Protein 7A7Y (pdb70)

Radius of gyration: 17.8 Å; Cα contacts (8 Å, |Δi|>4): 760; chains: 1; bounding box: 39×48×45 Å

Sequence (238 aa):
DPMVSKGEEELFTGVVVPILLVELLDDGDVVNNGGHKFSVRRGEGEGDATNGKLTLKFICTTTGKKLPVPWPTLVTTLVLCFARRYPDHHMKKQHDFFKSSAMPEEGYVQEERTTISSFKKDDGYYYKKTRAEVKKFEGDTLVNRRIELKKGIIDFKEDDDGNILGHKLEYNQNSSSHNAYIITTADKQKNGIIKSNNFKIRHNVEEDGSVQQLLADDHYYQQQNTTPIGDGPVLLPDNHYLSSSTTQQNNKLSKDPNEKRDHMVLLEEEFVTTAAGITLGMMDEELYK

B-factor: mean 14.78, std 10.79, range [2.18, 88.16]

Secondary structure (DSSP, 8-state):
-TTT--GGGGGSS-EEEEEEEEEEETTEEEEEEEEEEEETTTTEEEEEEEESSSS-SS-GGGGTTT--GGGSB--GGGGGG-HHHHTTTT-EEEEEEEEETTS-EEEEEEEEEEETTEEEEEEEEEEES--TTSTTTTT-B-S-----EEEEEEEGGGTEEEEEEEEEEEBTTS-EEEEEEEEEEEESSSS----PPSEEEEEEEEEE--TT--SSEEEEEEEEEEES--HHHHGGG-

Organism: Aequorea victoria (NCBI:txid6100)

Structure (mmCIF, N/CA/C/O backbone):
data_7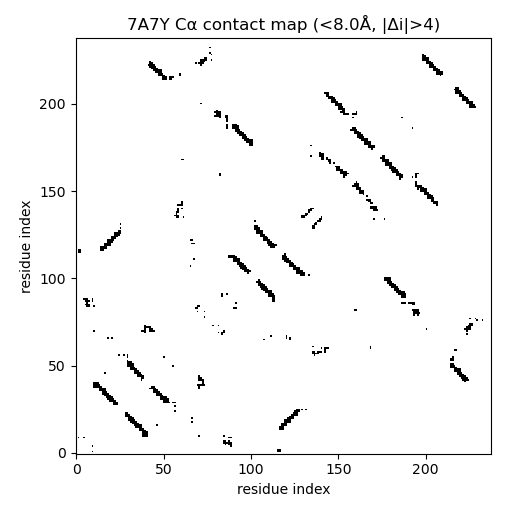A7Y
#
_entry.id   7A7Y
#
_cell.length_a   47.197
_cell.length_b   51.268
_cell.length_c   48.583
_cell.angle_alpha   90.000
_cell.angle_beta   101.080
_cell.angle_gamma   90.000
#
_symmetry.space_group_name_H-M   'P 1 21 1'
#
loop_
_entity.id
_entity.type
_entity.pdbx_description
1 polymer rsGreen0.7-F145Q
2 non-polymer 'NITRATE ION'
3 water water
#
loop_
_atom_site.group_PDB
_atom_site.id
_atom_site.type_symbol
_atom_site.label_atom_id
_atom_site.label_alt_id
_atom_site.label_comp_id
_atom_site.label_asym_id
_atom_site.label_entity_id
_atom_site.label_seq_id
_atom_site.pdbx_PDB_ins_code
_atom_site.Cartn_x
_atom_site.Cartn_y
_atom_site.Cartn_z
_atom_site.occupancy
_atom_site.B_iso_or_equiv
_atom_site.auth_seq_id
_atom_site.auth_comp_id
_atom_site.auth_asym_id
_atom_site.auth_atom_id
_atom_site.pdbx_PDB_model_num
ATOM 1 N N . ASP A 1 32 ? 8.182 -16.169 12.200 0.61 48.97 -2 ASP A N 1
ATOM 2 C CA . ASP A 1 32 ? 7.655 -17.517 11.877 0.61 58.66 -2 ASP A CA 1
ATOM 3 C C . ASP A 1 32 ? 6.151 -17.371 11.693 0.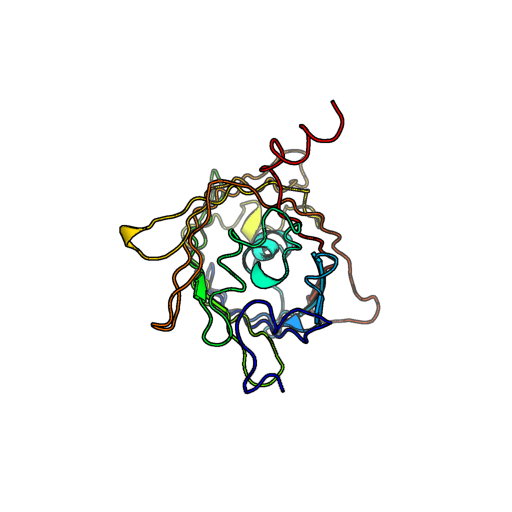61 63.15 -2 ASP A C 1
ATOM 4 O O . ASP A 1 32 ? 5.416 -17.101 12.640 0.61 31.65 -2 ASP A O 1
ATOM 15 N N A PRO A 1 33 ? 5.689 -17.508 10.444 0.61 26.03 -1 PRO A N 1
ATOM 16 C CA A PRO A 1 33 ? 4.259 -17.323 10.184 0.61 24.43 -1 PRO A CA 1
ATOM 17 C C A PRO A 1 33 ? 3.424 -18.409 10.834 0.61 37.17 -1 PRO A C 1
ATOM 18 O O A PRO A 1 33 ? 2.224 -18.230 11.041 0.61 31.65 -1 PRO A O 1
ATOM 29 N N . MET A 1 34 ? 4.053 -19.511 11.221 0.61 33.79 0 MET A N 1
ATOM 30 C CA . MET A 1 34 ? 3.286 -20.557 11.878 0.61 32.55 0 MET A CA 1
ATOM 31 C C . MET A 1 34 ? 2.906 -20.196 13.308 0.61 37.74 0 MET A C 1
ATOM 32 O O . MET A 1 34 ? 2.118 -20.930 13.909 0.61 31.55 0 MET A O 1
ATOM 46 N N . VAL A 1 35 ? 3.436 -19.116 13.867 1.00 52.74 1 VAL A N 1
ATOM 47 C CA . VAL A 1 35 ? 3.190 -18.822 15.275 1.00 48.46 1 VAL A CA 1
ATOM 48 C C . VAL A 1 35 ? 2.794 -17.360 15.449 1.00 44.09 1 VAL A C 1
ATOM 49 O O . VAL A 1 35 ? 2.392 -16.949 16.542 1.00 44.50 1 VAL A O 1
ATOM 64 N N . SER A 1 36 ? 2.927 -16.566 14.386 1.00 39.15 2 SER A N 1
ATOM 65 C CA . SER A 1 36 ? 2.573 -15.153 14.453 1.00 34.55 2 SER A CA 1
ATOM 66 C C . SER A 1 36 ? 1.055 -14.982 14.444 1.00 29.43 2 SER A C 1
ATOM 67 O O . SER A 1 36 ? 0.309 -15.849 13.977 1.00 29.70 2 SER A O 1
ATOM 75 N N . LYS A 1 37 ? 0.597 -13.834 14.951 1.00 24.76 3 LYS A N 1
ATOM 76 C CA . LYS A 1 37 ? -0.831 -13.616 15.135 1.00 21.43 3 LYS A CA 1
ATOM 77 C C . LYS A 1 37 ? -1.268 -12.241 14.639 1.00 16.62 3 LYS A C 1
ATOM 78 O O . LYS A 1 37 ? -0.593 -11.228 14.865 1.00 15.60 3 LYS A O 1
ATOM 85 N N . GLY A 1 38 ? -2.432 -12.228 14.002 1.00 14.53 4 GLY A N 1
ATOM 86 C CA . GLY A 1 38 ? -3.080 -10.985 13.643 1.00 12.46 4 GLY A CA 1
ATOM 87 C C . GLY A 1 38 ? -2.233 -10.082 12.775 1.00 11.31 4 GLY A C 1
ATOM 88 O O . GLY A 1 38 ? -1.640 -10.496 11.763 1.00 11.51 4 GLY A O 1
ATOM 92 N N . GLU A 1 39 ? -2.197 -8.829 13.154 1.00 12.53 5 GLU A N 1
ATOM 93 C CA . GLU A 1 39 ? -1.579 -7.831 12.311 1.00 15.13 5 GLU A CA 1
ATOM 94 C C . GLU A 1 39 ? -0.087 -8.124 12.107 1.00 14.01 5 GLU A C 1
ATOM 95 O O . GLU A 1 39 ? 0.522 -7.620 11.159 1.00 13.64 5 GLU A O 1
ATOM 107 N N A GLU A 1 40 ? 0.543 -8.878 13.038 0.59 10.62 6 GLU A N 1
ATOM 108 N N B GLU A 1 40 ? 0.564 -8.887 13.022 0.41 18.91 6 GLU A N 1
ATOM 109 C CA A GLU A 1 40 ? 1.960 -9.196 12.918 0.59 12.81 6 GLU A CA 1
ATOM 110 C CA B GLU A 1 40 ? 1.994 -9.179 12.882 0.41 18.42 6 GLU A CA 1
ATOM 111 C C A GLU A 1 40 ? 2.272 -10.017 11.672 0.59 13.49 6 GLU A C 1
ATOM 112 C C B GLU A 1 40 ? 2.302 -10.200 11.784 0.41 11.98 6 GLU A C 1
ATOM 113 O O A GLU A 1 40 ? 3.411 -9.969 11.186 0.59 12.41 6 GLU A O 1
ATOM 114 O O B GLU A 1 40 ? 3.478 -10.482 11.521 0.41 12.81 6 GLU A O 1
ATOM 137 N N . LEU A 1 41 ? 1.290 -10.752 11.134 1.00 10.87 7 LEU A N 1
ATOM 138 C CA . LEU A 1 41 ? 1.487 -11.556 9.938 1.00 10.13 7 LEU A CA 1
ATOM 139 C C . LEU A 1 41 ? 1.597 -10.701 8.684 1.00 9.01 7 LEU A C 1
ATOM 140 O O . LEU A 1 41 ? 1.868 -11.244 7.614 1.00 9.65 7 LEU A O 1
ATOM 157 N N . PHE A 1 42 ? 1.423 -9.385 8.807 1.00 8.83 8 PHE A N 1
ATOM 158 C CA . PHE A 1 42 ? 1.278 -8.488 7.667 1.00 8.67 8 PHE A CA 1
ATOM 159 C C . PHE A 1 42 ? 2.321 -7.380 7.647 1.00 9.39 8 PHE A C 1
ATOM 160 O O . PHE A 1 42 ? 2.126 -6.370 6.964 1.00 11.19 8 PHE A O 1
ATOM 177 N N . THR A 1 43 ? 3.439 -7.560 8.345 1.00 9.77 9 THR A N 1
ATOM 178 C CA . THR A 1 43 ? 4.474 -6.534 8.356 1.00 11.10 9 THR A CA 1
ATOM 179 C C . THR A 1 43 ? 5.254 -6.457 7.046 1.00 10.72 9 THR A C 1
ATOM 180 O O . THR A 1 43 ? 5.943 -5.460 6.815 1.00 11.37 9 THR A O 1
ATOM 191 N N . GLY A 1 44 ? 5.153 -7.467 6.192 1.00 11.62 10 GLY A N 1
ATOM 192 C CA . GLY A 1 44 ? 5.868 -7.477 4.936 1.00 12.86 10 GLY A CA 1
ATOM 193 C C . GLY A 1 44 ? 5.050 -8.098 3.825 1.00 10.33 10 GLY A C 1
ATOM 194 O O . GLY A 1 44 ? 3.848 -8.321 3.970 1.00 10.09 10 GLY A O 1
ATOM 198 N N A VAL A 1 45 ? 5.731 -8.489 2.758 0.81 12.42 11 VAL A N 1
ATOM 199 N N B VAL A 1 45 ? 5.666 -8.270 2.655 0.19 4.16 11 VAL A N 1
ATOM 200 C CA A VAL A 1 45 ? 5.061 -9.014 1.575 0.81 9.19 11 VAL A CA 1
A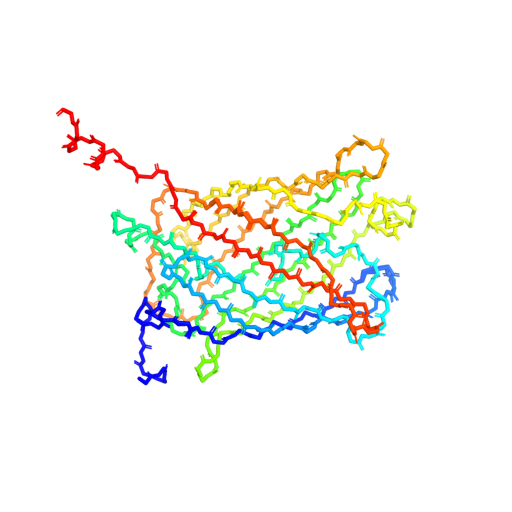TOM 201 C CA B VAL A 1 45 ? 4.973 -8.939 1.565 0.19 6.19 11 VAL A CA 1
ATOM 202 C C A VAL A 1 45 ? 4.689 -10.465 1.824 0.81 8.04 11 VAL A C 1
ATOM 203 C C B VAL A 1 45 ? 4.593 -10.356 2.001 0.19 9.16 11 VAL A C 1
ATOM 204 O O A VAL A 1 45 ? 5.534 -11.256 2.269 0.81 10.17 11 VAL A O 1
ATOM 205 O O B VAL A 1 45 ? 5.308 -11.006 2.774 0.19 6.11 11 VAL A O 1
ATOM 230 N N . VAL A 1 46 ? 3.451 -10.828 1.507 1.00 7.15 12 VAL A N 1
ATOM 231 C CA . VAL A 1 46 ? 2.907 -12.149 1.800 1.00 6.89 12 VAL A CA 1
ATOM 232 C C . VAL A 1 46 ? 2.464 -12.801 0.498 1.00 6.69 12 VAL A C 1
ATOM 233 O O . VAL A 1 46 ? 1.715 -12.184 -0.260 1.00 6.65 12 VAL A O 1
ATOM 247 N N . PRO A 1 47 ? 2.854 -14.044 0.223 1.00 6.93 13 PRO A N 1
ATOM 248 C CA . PRO A 1 47 ? 2.332 -14.732 -0.967 1.00 7.10 13 PRO A CA 1
ATOM 249 C C . PRO A 1 47 ? 0.839 -14.972 -0.842 1.00 6.28 13 PRO A C 1
ATOM 250 O O . PRO A 1 47 ? 0.328 -15.242 0.246 1.00 6.92 13 PRO A O 1
ATOM 261 N N . ILE A 1 48 ? 0.150 -14.910 -1.978 1.00 6.22 14 ILE A N 1
ATOM 262 C CA . ILE A 1 48 ? -1.289 -15.122 -2.054 1.00 6.10 14 ILE A CA 1
ATOM 263 C C . ILE A 1 48 ? -1.615 -16.230 -3.051 1.00 6.33 14 ILE A C 1
ATOM 264 O O . ILE A 1 48 ? -1.034 -16.294 -4.143 1.00 7.08 14 ILE A O 1
ATOM 280 N N A LEU A 1 49 ? -2.602 -17.050 -2.703 0.53 6.93 15 LEU A N 1
ATOM 281 N N B LEU A 1 49 ? -2.552 -17.095 -2.654 0.47 4.89 15 LEU A N 1
ATOM 282 C CA A LEU A 1 49 ? -3.173 -18.039 -3.606 0.53 5.81 15 LEU A CA 1
ATOM 283 C CA B LEU A 1 49 ? -3.216 -18.036 -3.542 0.47 7.17 15 LEU A CA 1
ATOM 284 C C A LEU A 1 49 ? -4.688 -17.895 -3.552 0.53 7.21 15 LEU A C 1
ATOM 285 C C B LEU A 1 49 ? -4.706 -17.742 -3.537 0.47 4.17 15 LEU A C 1
ATOM 286 O O A LEU A 1 49 ? -5.272 -17.890 -2.467 0.53 6.70 15 LEU A O 1
ATOM 287 O O B LEU A 1 49 ? -5.299 -17.521 -2.478 0.47 5.31 15 LEU A O 1
ATOM 318 N N . VAL A 1 50 ? -5.317 -17.750 -4.718 1.00 6.01 16 VAL A N 1
ATOM 319 C CA . VAL A 1 50 ? -6.761 -17.608 -4.842 1.00 5.99 16 VAL A CA 1
ATOM 320 C C . VAL A 1 50 ? -7.277 -18.789 -5.662 1.00 6.26 16 VAL A C 1
ATOM 321 O O . VAL A 1 50 ? -6.746 -19.084 -6.744 1.00 7.01 16 VAL A O 1
ATOM 335 N N . GLU A 1 51 ? -8.316 -19.456 -5.158 1.00 6.11 17 GLU A N 1
ATOM 336 C CA . GLU A 1 51 ? -8.946 -20.564 -5.867 1.00 6.09 17 GLU A CA 1
ATOM 337 C C . GLU A 1 51 ? -10.442 -20.310 -5.905 1.00 6.40 17 GLU A C 1
ATOM 338 O O . GLU A 1 51 ? -11.071 -20.236 -4.850 1.00 8.92 17 GLU A O 1
ATOM 350 N N . LEU A 1 52 ? -11.014 -20.193 -7.100 1.00 6.58 18 LEU A N 1
ATOM 351 C CA A LEU A 1 52 ? -12.445 -19.993 -7.275 0.72 6.37 18 LEU A CA 1
ATOM 352 C CA B LEU A 1 52 ? -12.442 -19.986 -7.284 0.28 6.81 18 LEU A CA 1
ATOM 353 C C . LEU A 1 52 ? -13.004 -21.127 -8.117 1.00 6.73 18 LEU A C 1
ATOM 354 O O . LEU A 1 52 ? -12.493 -21.420 -9.205 1.00 7.69 18 LEU A O 1
ATOM 385 N N A ASP A 1 53 ? -14.060 -21.748 -7.585 0.53 7.23 19 ASP A N 1
ATOM 386 N N B ASP A 1 53 ? -14.054 -21.759 -7.624 0.47 6.15 19 ASP A N 1
ATOM 387 C CA A ASP A 1 53 ? -14.888 -22.734 -8.272 0.53 6.94 19 ASP A CA 1
ATOM 388 C CA B ASP A 1 53 ? -14.811 -22.720 -8.412 0.47 8.40 19 ASP A CA 1
ATOM 389 C C A ASP A 1 53 ? -16.223 -22.063 -8.558 0.53 12.25 19 ASP A C 1
ATOM 390 C C B ASP A 1 53 ? -16.216 -22.162 -8.563 0.47 4.36 19 ASP A C 1
ATOM 391 O O A ASP A 1 53 ? -16.873 -21.565 -7.633 0.53 9.25 19 ASP A O 1
ATOM 392 O O B ASP A 1 53 ? -16.875 -21.852 -7.566 0.47 7.45 19 ASP A O 1
ATOM 409 N N . GLY A 1 54 ? -16.643 -22.041 -9.822 1.00 8.12 20 GLY A N 1
ATOM 410 C CA . GLY A 1 54 ? -17.862 -21.355 -10.174 1.00 8.66 20 GLY A CA 1
ATOM 411 C C . GLY A 1 54 ? -18.760 -22.209 -11.050 1.00 8.41 20 GLY A C 1
ATOM 412 O O . GLY A 1 54 ? -18.331 -23.159 -11.709 1.00 8.49 20 GLY A O 1
ATOM 417 N N . ASP A 1 55 ? -20.037 -21.844 -11.040 1.00 8.31 21 ASP A N 1
ATOM 418 C CA . ASP A 1 55 ? -21.036 -22.480 -11.895 1.00 8.25 21 ASP A CA 1
ATOM 419 C C . ASP A 1 55 ? -22.037 -21.405 -12.279 1.00 8.59 21 ASP A C 1
ATOM 420 O O . ASP A 1 55 ? -22.718 -20.867 -11.405 1.00 8.89 21 ASP A O 1
ATOM 429 N N A VAL A 1 56 ? -22.162 -21.172 -13.589 0.68 9.17 22 VAL A N 1
ATOM 430 N N B VAL A 1 56 ? -22.070 -20.992 -13.539 0.32 10.73 22 VAL A N 1
ATOM 431 C CA A VAL A 1 56 ? -23.149 -20.237 -14.132 0.68 9.49 22 VAL A CA 1
ATOM 432 C CA B VAL A 1 56 ? -22.912 -19.840 -13.865 0.32 17.55 22 VAL A CA 1
ATOM 433 C C A VAL A 1 56 ? -23.531 -20.641 -15.549 0.68 7.14 22 VAL A C 1
ATOM 434 C C B VAL A 1 56 ? -24.057 -20.203 -14.810 0.32 18.84 22 VAL A C 1
ATOM 435 O O A VAL A 1 56 ? -22.681 -21.008 -16.359 0.68 9.93 22 VAL A O 1
ATOM 436 O O B VAL A 1 56 ? -25.190 -20.398 -14.356 0.32 21.84 22 VAL A O 1
ATOM 461 N N A ASN A 1 57 ? -24.840 -20.608 -15.811 0.68 9.22 23 ASN A N 1
ATOM 462 N N B ASN A 1 57 ? -23.796 -20.275 -16.118 0.32 34.38 23 ASN A N 1
ATOM 463 C CA A ASN A 1 57 ? -25.456 -20.915 -17.108 0.68 15.09 23 ASN A CA 1
ATOM 464 C CA B ASN A 1 57 ? -24.810 -20.748 -17.063 0.32 17.52 23 ASN A CA 1
ATOM 465 C C A ASN A 1 57 ? -24.902 -22.185 -17.742 0.68 11.06 23 ASN A C 1
ATOM 466 C C B ASN A 1 57 ? -25.092 -22.219 -16.762 0.32 21.38 23 ASN A C 1
ATOM 467 O O A ASN A 1 57 ? -24.571 -22.232 -18.930 0.68 13.02 23 ASN A O 1
ATOM 468 O O B ASN A 1 57 ? -25.664 -22.542 -15.717 0.32 49.04 23 ASN A O 1
ATOM 489 N N A GLY A 1 58 ? -24.853 -23.239 -16.945 0.68 10.99 24 GLY A N 1
ATOM 490 N N B GLY A 1 58 ? -24.715 -23.112 -17.670 0.32 17.28 24 GLY A N 1
ATOM 491 C CA A GLY A 1 58 ? -24.413 -24.519 -17.441 0.68 11.27 24 GLY A CA 1
ATOM 492 C CA B GLY A 1 58 ? -24.422 -24.491 -17.352 0.32 53.58 24 GLY A CA 1
ATOM 493 C C A GLY A 1 58 ? -22.926 -24.627 -17.644 0.68 12.52 24 GLY A C 1
ATOM 494 C C B GLY A 1 58 ? -22.935 -24.725 -17.235 0.32 22.01 24 GLY A C 1
ATOM 495 O O A GLY A 1 58 ? -22.470 -25.613 -18.241 0.68 15.02 24 GLY A O 1
ATOM 496 O O B GLY A 1 58 ? -22.494 -25.879 -17.201 0.32 26.94 24 GLY A O 1
ATOM 503 N N . HIS A 1 59 ? -22.154 -23.653 -17.162 1.00 15.59 25 HIS A N 1
ATOM 504 C CA . HIS A 1 59 ? -20.706 -23.688 -17.280 1.00 15.35 25 HIS A CA 1
ATOM 505 C C . HIS A 1 59 ? -20.081 -23.787 -15.895 1.00 13.80 25 HIS A C 1
ATOM 506 O O . HIS A 1 59 ? -20.175 -22.853 -15.092 1.00 14.27 25 HIS A O 1
ATOM 521 N N . LYS A 1 60 ? -19.443 -24.926 -15.630 1.00 14.36 26 LYS A N 1
ATOM 522 C CA . LYS A 1 60 ? -18.601 -25.141 -14.448 1.00 13.88 26 LYS A CA 1
ATOM 523 C C . LYS A 1 60 ? -17.242 -24.545 -14.817 1.00 11.68 26 LYS A C 1
ATOM 524 O O . LYS A 1 60 ? -16.738 -24.839 -15.908 1.00 14.97 26 LYS A O 1
ATOM 534 N N . PHE A 1 61 ? -16.674 -23.657 -14.011 1.00 8.70 27 PHE A N 1
ATOM 535 C CA . PHE A 1 61 ? -15.389 -23.061 -14.356 1.00 8.55 27 PHE A CA 1
ATOM 536 C C . PHE A 1 61 ? -14.546 -22.921 -13.102 1.00 7.65 27 PHE A C 1
ATOM 537 O O . PHE A 1 61 ? -15.062 -22.898 -11.987 1.00 8.44 27 PHE A O 1
ATOM 554 N N . SER A 1 62 ? -13.235 -22.826 -13.302 1.00 7.54 28 SER A N 1
ATOM 555 C CA . SER A 1 62 ? -12.295 -22.630 -12.209 1.00 7.82 28 SER A CA 1
ATOM 556 C C . SER A 1 62 ? -11.327 -21.519 -12.557 1.00 7.25 28 SER A C 1
ATOM 557 O O . SER A 1 62 ? -10.901 -21.386 -13.710 1.00 8.35 28 SER A O 1
ATOM 565 N N . VAL A 1 63 ? -10.990 -20.728 -11.546 1.00 6.87 29 VAL A N 1
ATOM 566 C CA . VAL A 1 63 ? -9.990 -19.681 -11.648 1.00 6.74 29 VAL A CA 1
ATOM 567 C C . VAL A 1 63 ? -8.945 -19.931 -10.568 1.00 6.48 29 VAL A C 1
ATOM 568 O O . VAL A 1 63 ? -9.289 -20.227 -9.420 1.00 7.04 29 VAL A O 1
ATOM 582 N N A ARG A 1 64 ? -7.665 -19.830 -10.926 0.53 6.34 30 ARG A N 1
ATOM 583 N N B ARG A 1 64 ? -7.685 -19.745 -10.925 0.47 6.60 30 ARG A N 1
ATOM 584 C CA A ARG A 1 64 ? -6.579 -19.901 -9.953 0.53 6.09 30 ARG A CA 1
ATOM 585 C CA B ARG A 1 64 ? -6.578 -19.864 -9.995 0.47 5.87 30 ARG A CA 1
ATOM 586 C C A ARG A 1 64 ? -5.731 -18.645 -10.088 0.53 7.85 30 ARG A C 1
ATOM 587 C C B ARG A 1 64 ? -5.787 -18.575 -10.096 0.47 4.17 30 ARG A C 1
ATOM 588 O O A ARG A 1 64 ? -5.285 -18.324 -11.196 0.53 6.52 30 ARG A O 1
ATOM 589 O O B ARG A 1 64 ? -5.503 -18.102 -11.197 0.47 6.33 30 ARG A O 1
ATOM 630 N N . GLY A 1 65 ? -5.516 -17.957 -8.961 1.00 6.26 31 GLY A N 1
ATOM 631 C CA . GLY A 1 65 ? -4.729 -16.746 -8.926 1.00 6.60 31 GLY A CA 1
ATOM 632 C C . GLY A 1 65 ? -3.513 -16.901 -8.036 1.00 5.67 31 GLY A C 1
ATOM 633 O O . GLY A 1 65 ? -3.556 -17.581 -7.011 1.00 6.38 31 GLY A O 1
ATOM 638 N N . GLU A 1 66 ? -2.435 -16.226 -8.423 1.00 5.61 32 GLU A N 1
ATOM 639 C CA . GLU A 1 66 ? -1.187 -16.262 -7.679 1.00 6.04 32 GLU A CA 1
ATOM 640 C C . GLU A 1 66 ? -0.556 -14.878 -7.697 1.00 5.89 32 GLU A C 1
ATOM 641 O O . GLU A 1 66 ? -0.638 -14.148 -8.689 1.00 6.57 32 GLU A O 1
ATOM 653 N N . GLY A 1 67 ? 0.115 -14.545 -6.605 1.00 6.34 33 GLY A N 1
ATOM 654 C CA . GLY A 1 67 ? 0.847 -13.303 -6.531 1.00 6.59 33 GLY A CA 1
ATOM 655 C C . GLY A 1 67 ? 1.167 -12.983 -5.095 1.00 6.24 33 GLY A C 1
ATOM 656 O O . GLY A 1 67 ? 1.487 -13.887 -4.318 1.00 6.70 33 GLY A O 1
ATOM 660 N N . GLU A 1 68 ? 1.081 -11.708 -4.730 1.00 6.36 34 GLU A N 1
ATOM 661 C CA . GLU A 1 68 ? 1.460 -11.312 -3.386 1.00 7.39 34 GLU A CA 1
ATOM 662 C C . GLU A 1 68 ? 0.733 -10.041 -2.991 1.00 6.29 34 GLU A C 1
ATOM 663 O O . GLU A 1 68 ? 0.210 -9.290 -3.820 1.00 6.92 34 GLU A O 1
ATOM 675 N N . GLY A 1 69 ? 0.708 -9.832 -1.679 1.00 6.35 35 GLY A N 1
ATOM 676 C CA . GLY A 1 69 ? 0.080 -8.661 -1.102 1.00 6.82 35 GLY A CA 1
ATOM 677 C C . GLY A 1 69 ? 0.962 -8.037 -0.039 1.00 6.42 35 GLY A C 1
ATOM 678 O O . GLY A 1 69 ? 1.779 -8.703 0.594 1.00 6.93 35 GLY A O 1
ATOM 682 N N . ASP A 1 70 ? 0.755 -6.745 0.174 1.00 6.91 36 ASP A N 1
ATOM 683 C CA . ASP A 1 70 ? 1.551 -5.975 1.127 1.00 7.34 36 ASP A CA 1
ATOM 684 C C . ASP A 1 70 ? 0.623 -4.970 1.796 1.00 6.75 36 ASP A C 1
ATOM 685 O O . ASP A 1 70 ? 0.209 -3.992 1.171 1.00 7.08 36 ASP A O 1
ATOM 694 N N . ALA A 1 71 ? 0.262 -5.227 3.057 1.00 6.81 37 ALA A N 1
ATOM 695 C CA . ALA A 1 71 ? -0.632 -4.318 3.761 1.00 6.87 37 ALA A CA 1
ATOM 696 C C . ALA A 1 71 ? 0.050 -3.033 4.205 1.00 7.14 37 ALA A C 1
ATOM 697 O O . ALA A 1 71 ? -0.633 -2.128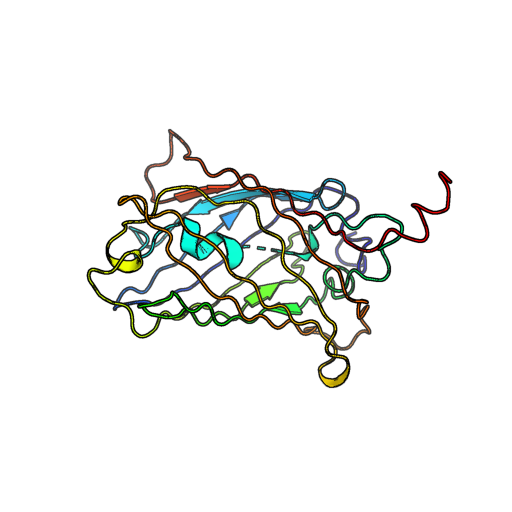 4.693 1.00 8.06 37 ALA A O 1
ATOM 704 N N . THR A 1 72 ? 1.377 -2.937 4.088 1.00 7.39 38 THR A N 1
ATOM 705 C CA . THR A 1 72 ? 2.040 -1.690 4.463 1.00 8.04 38 THR A CA 1
ATOM 706 C C . THR A 1 72 ? 1.751 -0.574 3.462 1.00 7.99 38 THR A C 1
ATOM 707 O O . THR A 1 72 ? 1.687 0.603 3.845 1.00 9.57 38 THR A O 1
ATOM 718 N N . ASN A 1 73 ? 1.564 -0.915 2.186 1.00 7.74 39 ASN A N 1
ATOM 719 C CA . ASN A 1 73 ? 1.147 0.045 1.173 1.00 7.67 39 ASN A CA 1
ATOM 720 C C . ASN A 1 73 ? -0.204 -0.287 0.554 1.00 7.38 39 ASN A C 1
ATOM 721 O O . ASN A 1 73 ? -0.707 0.501 -0.248 1.00 9.27 39 ASN A O 1
ATOM 732 N N . GLY A 1 74 ? -0.818 -1.396 0.938 1.00 6.98 40 GLY A N 1
ATOM 733 C CA . GLY A 1 74 ? -2.090 -1.818 0.392 1.00 6.95 40 GLY A CA 1
ATOM 734 C C . GLY A 1 74 ? -2.020 -2.438 -0.986 1.00 6.43 40 GLY A C 1
ATOM 735 O O . GLY A 1 74 ? -3.064 -2.546 -1.634 1.00 7.24 40 GLY A O 1
ATOM 739 N N . LYS A 1 75 ? -0.837 -2.855 -1.446 1.00 6.85 41 LYS A N 1
ATOM 740 C CA . LYS A 1 75 ? -0.636 -3.290 -2.828 1.00 6.70 41 LYS A CA 1
ATOM 741 C C . LYS A 1 75 ? -0.841 -4.787 -3.016 1.00 6.20 41 LYS A C 1
ATOM 742 O O . LYS A 1 75 ? -0.231 -5.608 -2.322 1.00 6.79 41 LYS A O 1
ATOM 761 N N . LEU A 1 76 ? -1.652 -5.129 -4.015 1.00 5.90 42 LEU A N 1
ATOM 762 C CA . LEU A 1 76 ? -1.822 -6.490 -4.500 1.00 5.90 42 LEU A CA 1
ATOM 763 C C . LEU A 1 76 ? -1.321 -6.588 -5.936 1.00 5.75 42 LEU A C 1
ATOM 764 O O . LEU A 1 76 ? -1.648 -5.737 -6.768 1.00 6.37 42 LEU A O 1
ATOM 780 N N . THR A 1 77 ? -0.543 -7.627 -6.223 1.00 5.80 43 THR A N 1
ATOM 781 C CA . THR A 1 77 ? -0.144 -7.967 -7.584 1.00 6.20 43 THR A CA 1
ATOM 782 C C . THR A 1 77 ? -0.539 -9.418 -7.803 1.00 5.86 43 THR A C 1
ATOM 783 O O . THR A 1 77 ? 0.025 -10.317 -7.175 1.00 6.49 43 THR A O 1
ATOM 794 N N . LEU A 1 78 ? -1.524 -9.653 -8.670 1.00 5.94 44 LEU A N 1
ATOM 795 C CA . LEU A 1 78 ? -2.080 -10.984 -8.847 1.00 6.39 44 LEU A CA 1
ATOM 796 C C . LEU A 1 78 ? -2.357 -11.254 -10.319 1.00 6.41 44 LEU A C 1
ATOM 797 O O . LEU A 1 78 ? -2.847 -10.389 -11.044 1.00 8.42 44 LEU A O 1
ATOM 813 N N . LYS A 1 79 ? -2.096 -12.491 -10.739 1.00 6.07 45 LYS A N 1
ATOM 814 C CA . LYS A 1 79 ? -2.474 -12.982 -12.053 1.00 6.07 45 LYS A CA 1
ATOM 815 C C . LYS A 1 79 ? -3.440 -14.138 -11.869 1.00 5.52 45 LYS A C 1
ATOM 816 O O . LYS A 1 79 ? -3.139 -15.102 -11.154 1.00 5.89 45 LYS A O 1
ATOM 835 N N . PHE A 1 80 ? -4.597 -14.030 -12.508 1.00 5.95 46 PHE A N 1
ATOM 836 C CA . PHE A 1 80 ? -5.664 -15.018 -12.433 1.00 6.27 46 PHE A CA 1
ATOM 837 C C . PHE A 1 80 ? -5.803 -15.719 -13.775 1.00 6.42 46 PHE A C 1
ATOM 838 O O . PHE A 1 80 ? -5.785 -15.068 -14.820 1.00 7.39 46 PHE A O 1
ATOM 855 N N . ILE A 1 81 ? -5.948 -17.040 -13.737 1.00 6.42 47 ILE A N 1
ATOM 856 C CA . ILE A 1 81 ? -6.069 -17.852 -14.937 1.00 6.54 47 ILE A CA 1
ATOM 857 C C . ILE A 1 81 ? -7.350 -18.662 -14.844 1.00 6.14 47 ILE A C 1
ATOM 858 O O . ILE A 1 81 ? -7.613 -19.287 -13.815 1.00 6.77 47 ILE A O 1
ATOM 874 N N . CYS A 1 82 ? -8.144 -18.672 -15.916 1.00 6.19 48 CYS A N 1
ATOM 875 C CA . CYS A 1 82 ? -9.252 -19.616 -16.011 1.00 6.73 48 CYS A CA 1
ATOM 876 C C . CYS A 1 82 ? -8.677 -20.937 -16.505 1.00 7.51 48 CYS A C 1
ATOM 877 O O . CYS A 1 82 ? -8.192 -21.029 -17.637 1.00 10.05 48 CYS A O 1
ATOM 885 N N . THR A 1 83 ? -8.661 -21.942 -15.635 1.00 7.23 49 THR A N 1
ATOM 886 C CA . THR A 1 83 ? -7.990 -23.193 -15.938 1.00 8.54 49 THR A CA 1
ATOM 887 C C . THR A 1 83 ? -8.893 -24.164 -16.678 1.00 9.49 49 THR A C 1
ATOM 888 O O . THR A 1 83 ? -8.429 -25.227 -17.089 1.00 12.28 49 THR A O 1
ATOM 899 N N A THR A 1 84 ? -10.163 -23.828 -16.837 0.51 11.22 50 THR A N 1
ATOM 900 N N B THR A 1 84 ? -10.168 -23.819 -16.877 0.49 6.95 50 THR A N 1
ATOM 901 C CA A THR A 1 84 ? -11.105 -24.727 -17.464 0.51 5.88 50 THR A CA 1
ATOM 902 C CA B THR A 1 84 ? -11.157 -24.695 -17.495 0.49 19.88 50 THR A CA 1
ATOM 903 C C A THR A 1 84 ? -11.337 -24.421 -18.931 0.51 9.48 50 THR A C 1
ATOM 904 C C B THR A 1 84 ? -11.622 -24.158 -18.844 0.49 10.13 50 THR A C 1
ATOM 905 O O A THR A 1 84 ? -11.983 -25.229 -19.595 0.51 9.17 50 THR A O 1
ATOM 906 O O B THR A 1 84 ? -12.701 -24.518 -19.330 0.49 15.50 50 THR A O 1
ATOM 927 N N . GLY A 1 85 ? -10.826 -23.296 -19.448 1.00 10.65 51 GLY A N 1
ATOM 928 C CA . GLY A 1 85 ? -11.127 -22.800 -20.770 1.00 10.57 51 GLY A CA 1
ATOM 929 C C . GLY A 1 85 ? -11.484 -21.331 -20.755 1.00 10.42 51 GLY A C 1
ATOM 930 O O . GLY A 1 85 ? -10.830 -20.534 -20.087 1.00 12.14 51 GLY A O 1
ATOM 935 N N A LYS A 1 86 ? -12.534 -20.954 -21.479 0.45 5.94 52 LYS A N 1
ATOM 936 N N B LYS A 1 86 ? -12.523 -20.977 -21.504 0.55 14.10 52 LYS A N 1
ATOM 937 C CA A LYS A 1 86 ? -12.931 -19.554 -21.574 0.45 11.40 52 LYS A CA 1
ATOM 938 C CA B LYS A 1 86 ? -13.001 -19.606 -21.538 0.55 8.80 52 LYS A CA 1
ATOM 939 C C A LYS A 1 86 ? -13.823 -19.179 -20.395 0.45 13.76 52 LYS A C 1
ATOM 940 C C B LYS A 1 86 ? -13.736 -19.280 -20.245 0.55 6.34 52 LYS A C 1
ATOM 941 O O A LYS A 1 86 ? -14.817 -19.853 -20.123 0.45 10.07 52 LYS A O 1
ATOM 942 O O B LYS A 1 86 ? -14.530 -20.083 -19.738 0.55 7.30 52 LYS A O 1
ATOM 979 N N . LEU A 1 87 ? -13.482 -18.091 -19.713 1.00 7.90 53 LEU A N 1
ATOM 980 C CA . LEU A 1 87 ? -14.261 -17.653 -18.566 1.00 7.42 53 LEU A CA 1
ATOM 981 C C . LEU A 1 87 ? -15.667 -17.292 -19.051 1.00 7.59 53 LEU A C 1
ATOM 982 O O . LEU A 1 87 ? -15.804 -16.524 -20.015 1.00 8.33 53 LEU A O 1
ATOM 999 N N . PRO A 1 88 ? -16.732 -17.825 -18.442 1.00 7.88 54 PRO A N 1
ATOM 1000 C CA . PRO A 1 88 ? -18.085 -17.609 -18.990 1.00 8.73 54 PRO A CA 1
ATOM 1001 C C . PRO A 1 88 ? -18.725 -16.291 -18.580 1.00 7.97 54 PRO A C 1
ATOM 1002 O O . PRO A 1 88 ? -19.869 -16.024 -18.963 1.00 9.14 54 PRO A O 1
ATOM 1013 N N . VAL A 1 89 ? -18.015 -15.473 -17.809 1.00 7.55 55 VAL A N 1
ATOM 1014 C CA . VAL A 1 89 ? -18.461 -14.145 -17.387 1.00 7.55 55 VAL A CA 1
ATOM 1015 C C . VAL A 1 89 ? -17.296 -13.191 -17.602 1.00 7.40 55 VAL A C 1
ATOM 1016 O O . VAL A 1 89 ? -16.145 -13.630 -17.739 1.00 7.85 55 VAL A O 1
ATOM 1029 N N . PRO A 1 90 ? -17.541 -11.880 -17.601 1.00 7.44 56 PRO A N 1
ATOM 1030 C CA . PRO A 1 90 ? -16.421 -10.943 -17.781 1.00 7.39 56 PRO A CA 1
ATOM 1031 C C . PRO A 1 90 ? -15.536 -10.909 -16.540 1.00 6.38 56 PRO A C 1
ATOM 1032 O O . PRO A 1 90 ? -16.021 -10.901 -15.405 1.00 6.60 56 PRO A O 1
ATOM 1043 N N . TRP A 1 91 ? -14.223 -10.853 -16.758 1.00 6.35 57 TRP A N 1
ATOM 1044 C CA . TRP A 1 91 ? -13.274 -10.775 -15.646 1.00 6.23 57 TRP A CA 1
ATOM 1045 C C . TRP A 1 91 ? -13.607 -9.676 -14.643 1.00 6.13 57 TRP A C 1
ATOM 1046 O O . TRP A 1 91 ? -13.519 -9.933 -13.429 1.00 6.23 57 TRP A O 1
ATOM 1067 N N . PRO A 1 92 ? -13.980 -8.460 -15.052 1.00 6.56 58 PRO A N 1
ATOM 1068 C CA . PRO A 1 92 ? -14.236 -7.428 -14.036 1.00 6.68 58 PRO A CA 1
ATOM 1069 C C . PRO A 1 92 ? -15.300 -7.828 -13.045 1.00 6.40 58 PRO A C 1
ATOM 1070 O O . PRO A 1 92 ? -15.256 -7.383 -11.892 1.00 6.76 58 PRO A O 1
ATOM 1081 N N . THR A 1 93 ? -16.279 -8.641 -13.470 1.00 6.15 59 THR A N 1
ATOM 1082 C CA . THR A 1 93 ? -17.355 -9.015 -12.560 1.00 6.19 59 THR A CA 1
ATOM 1083 C C . THR A 1 93 ? -16.894 -9.892 -11.413 1.00 5.65 59 THR A C 1
ATOM 1084 O O . THR A 1 93 ? -17.656 -10.052 -10.450 1.00 6.32 59 THR A O 1
ATOM 1095 N N . LEU A 1 94 ? -15.691 -10.470 -11.508 1.00 5.83 60 LEU A N 1
ATOM 1096 C CA . LEU A 1 94 ? -15.129 -11.329 -10.473 1.00 5.64 60 LEU A CA 1
ATOM 1097 C C . LEU A 1 94 ? -14.099 -10.623 -9.600 1.00 5.43 60 LEU A C 1
ATOM 1098 O O . LEU A 1 94 ? -13.620 -11.236 -8.643 1.00 5.86 60 LEU A O 1
ATOM 1114 N N . VAL A 1 95 ? -13.739 -9.367 -9.887 1.00 5.84 61 VAL A N 1
ATOM 1115 C CA . VAL A 1 95 ? -12.674 -8.711 -9.128 1.00 5.92 61 VAL A CA 1
ATOM 1116 C C . VAL A 1 95 ? -12.998 -8.682 -7.637 1.00 5.91 61 VAL A C 1
ATOM 1117 O O . VAL A 1 95 ? -12.156 -9.039 -6.810 1.00 5.93 61 VAL A O 1
ATOM 1130 N N . THR A 1 96 ? -14.202 -8.241 -7.258 1.00 5.65 62 THR A N 1
ATOM 1131 C CA . THR A 1 96 ? -14.478 -8.135 -5.824 1.00 5.94 62 THR A CA 1
ATOM 1132 C C . THR A 1 96 ? -14.458 -9.501 -5.139 1.00 5.80 62 THR A C 1
ATOM 1133 O O . THR A 1 96 ? -14.136 -9.597 -3.950 1.00 5.81 62 THR A O 1
ATOM 1144 N N . THR A 1 97 ? -14.817 -10.566 -5.860 1.00 5.67 63 THR A N 1
ATOM 1145 C CA . THR A 1 97 ? -14.838 -11.904 -5.274 1.00 5.61 63 THR A CA 1
ATOM 1146 C C . THR A 1 97 ? -13.423 -12.434 -5.076 1.00 5.32 63 THR A C 1
ATOM 1147 O O . THR A 1 97 ? -13.090 -13.005 -4.023 1.00 5.83 63 THR A O 1
ATOM 1158 N N . LEU A 1 98 ? -12.587 -12.262 -6.092 1.00 5.14 64 LEU A N 1
ATOM 1159 C CA . LEU A 1 98 ? -11.210 -12.721 -6.079 1.00 5.40 64 LEU A CA 1
ATOM 1160 C C . LEU A 1 98 ? -10.352 -11.927 -5.106 1.00 5.49 64 LEU A C 1
ATOM 1161 O O . LEU A 1 98 ? -9.495 -12.488 -4.413 1.00 6.08 64 LEU A O 1
ATOM 1213 N N . VAL A 1 100 ? -9.451 -10.117 -0.624 1.00 5.13 68 VAL A N 1
ATOM 1214 C CA . VAL A 1 100 ? -8.399 -10.333 0.359 1.00 5.44 68 VAL A CA 1
ATOM 1215 C C . VAL A 1 100 ? -8.170 -9.034 1.144 1.00 5.33 68 VAL A C 1
ATOM 1216 O O . VAL A 1 100 ? -7.079 -8.449 1.157 1.00 5.75 68 VAL A O 1
ATOM 1229 N N . LEU A 1 101 ? -9.234 -8.607 1.837 1.00 5.50 69 LEU A N 1
ATOM 1230 C CA . LEU A 1 101 ? -9.298 -7.299 2.494 1.00 5.61 69 LEU A CA 1
ATOM 1231 C C . LEU A 1 101 ? -8.368 -7.190 3.699 1.00 5.79 69 LEU A C 1
ATOM 1232 O O . LEU A 1 101 ? -8.143 -6.078 4.191 1.00 5.85 69 LEU A O 1
ATOM 1248 N N . CYS A 1 102 ? -7.800 -8.314 4.150 1.00 5.53 70 CYS A N 1
ATOM 1249 C CA . CYS A 1 102 ? -6.716 -8.298 5.125 1.00 5.90 70 CYS A CA 1
ATOM 1250 C C . CYS A 1 102 ? -5.470 -7.567 4.629 1.00 5.59 70 CYS A C 1
ATOM 1251 O O . CYS A 1 102 ? -4.625 -7.215 5.456 1.00 6.07 70 CYS A O 1
ATOM 1259 N N . PHE A 1 103 ? -5.345 -7.321 3.320 1.00 5.54 71 PHE A N 1
ATOM 1260 C CA . PHE A 1 103 ? -4.225 -6.546 2.804 1.00 5.75 71 PHE A CA 1
ATOM 1261 C C . PHE A 1 103 ? -4.522 -5.063 2.676 1.00 5.70 71 PHE A C 1
ATOM 1262 O O . PHE A 1 103 ? -3.673 -4.324 2.170 1.00 6.44 71 PHE A O 1
ATOM 1279 N N . ALA A 1 104 ? -5.688 -4.597 3.108 1.00 5.99 72 ALA A N 1
ATOM 1280 C CA . ALA A 1 104 ? -5.932 -3.163 3.122 1.00 6.11 72 ALA A CA 1
ATOM 1281 C C . ALA A 1 104 ? -4.909 -2.484 4.024 1.00 6.19 72 ALA A C 1
ATOM 1282 O O . ALA A 1 104 ? -4.538 -3.001 5.082 1.00 7.02 72 ALA A O 1
ATOM 1289 N N A ARG A 1 105 ? -4.467 -1.293 3.633 0.29 5.69 73 ARG A N 1
ATOM 1290 N N B ARG A 1 105 ? -4.470 -1.301 3.606 0.71 6.32 73 ARG A N 1
ATOM 1291 C CA A ARG A 1 105 ? -3.563 -0.505 4.467 0.29 8.87 73 ARG A CA 1
ATOM 1292 C CA B ARG A 1 105 ? -3.629 -0.477 4.457 0.71 5.81 73 ARG A CA 1
ATOM 1293 C C A ARG A 1 105 ? -4.397 0.312 5.450 0.29 6.86 73 ARG A C 1
ATOM 1294 C C B ARG A 1 105 ? -4.516 0.262 5.452 0.71 6.06 73 ARG A C 1
ATOM 1295 O O A ARG A 1 105 ? -5.035 1.296 5.058 0.29 5.29 73 ARG A O 1
ATOM 1296 O O B ARG A 1 105 ? -5.304 1.139 5.070 0.71 7.58 73 ARG A O 1
ATOM 1337 N N . TYR A 1 106 ? -4.389 -0.096 6.728 1.00 6.82 74 TYR A N 1
ATOM 1338 C CA . TYR A 1 106 ? -5.092 0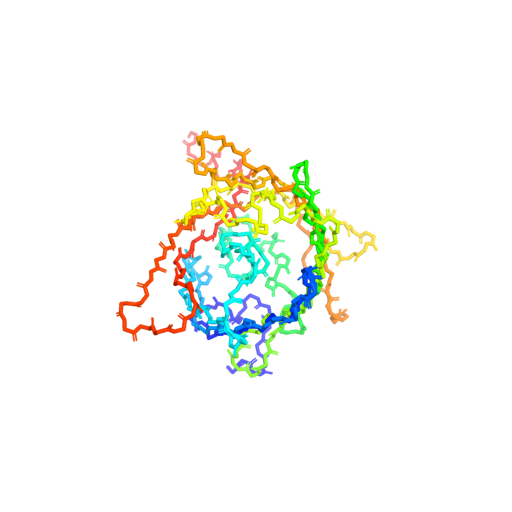.633 7.781 1.00 6.79 74 TYR A CA 1
ATOM 1339 C C . TYR A 1 106 ? -4.161 1.690 8.355 1.00 7.13 74 TYR A C 1
ATOM 1340 O O . TYR A 1 106 ? -3.060 1.350 8.812 1.00 8.35 74 TYR A O 1
ATOM 1359 N N . PRO A 1 107 ? -4.546 2.964 8.326 1.00 7.03 75 PRO A N 1
ATOM 1360 C CA . PRO A 1 107 ? -3.753 3.996 9.003 1.00 7.47 75 PRO A CA 1
ATOM 1361 C C . PRO A 1 107 ? -3.498 3.650 10.465 1.00 7.22 75 PRO A C 1
ATOM 1362 O O . PRO A 1 107 ? -4.291 2.970 11.119 1.00 6.92 75 PRO A O 1
ATOM 1373 N N . ASP A 1 108 ? -2.393 4.183 10.994 1.00 7.79 76 ASP A N 1
ATOM 1374 C CA . ASP A 1 108 ? -2.064 3.957 12.392 1.00 8.10 76 ASP A CA 1
ATOM 1375 C C . ASP A 1 108 ? -3.226 4.305 13.314 1.00 8.23 76 ASP A C 1
ATOM 1376 O O . ASP A 1 108 ? -3.522 3.556 14.253 1.00 9.18 76 ASP A O 1
ATOM 1385 N N A HIS A 1 109 ? -3.891 5.404 13.091 0.57 10.63 77 HIS A N 1
ATOM 1386 N N B HIS A 1 109 ? -3.881 5.460 13.042 0.43 6.09 77 HIS A N 1
ATOM 1387 C CA A HIS A 1 109 ? -4.924 5.757 14.049 0.57 10.58 77 HIS A CA 1
ATOM 1388 C CA B HIS A 1 109 ? -5.019 5.984 13.807 0.43 6.95 77 HIS A CA 1
ATOM 1389 C C A HIS A 1 109 ? -6.238 5.032 13.795 0.57 6.73 77 HIS A C 1
ATOM 1390 C C B HIS A 1 109 ? -6.186 5.006 13.826 0.43 10.61 77 HIS A C 1
ATOM 1391 O O A HIS A 1 109 ? -7.256 5.344 14.430 0.57 8.10 77 HIS A O 1
ATOM 1392 O O B HIS A 1 109 ? -7.001 5.047 14.758 0.43 7.08 77 HIS A O 1
ATOM 1419 N N . MET A 1 110 ? -6.236 4.087 12.855 1.00 8.03 78 MET A N 1
ATOM 1420 C CA . MET A 1 110 ? -7.360 3.190 12.643 1.00 7.90 78 MET A CA 1
ATOM 1421 C C . MET A 1 110 ? -7.019 1.721 12.893 1.00 7.86 78 MET A C 1
ATOM 1422 O O . MET A 1 110 ? -7.833 0.853 12.571 1.00 8.15 78 MET A O 1
ATOM 1437 N N A LYS A 1 111 ? -5.853 1.418 13.470 0.37 8.28 79 LYS A N 1
ATOM 1438 N N B LYS A 1 111 ? -5.859 1.421 13.472 0.63 8.25 79 LYS A N 1
ATOM 1439 C CA A LYS A 1 111 ? -5.445 0.020 13.604 0.37 9.24 79 LYS A CA 1
ATOM 1440 C CA B LYS A 1 111 ? -5.447 0.024 13.580 0.63 10.17 79 LYS A CA 1
ATOM 1441 C C A LYS A 1 111 ? -6.474 -0.796 14.380 0.37 5.08 79 LYS A C 1
ATOM 1442 C C B LYS A 1 111 ? -6.376 -0.810 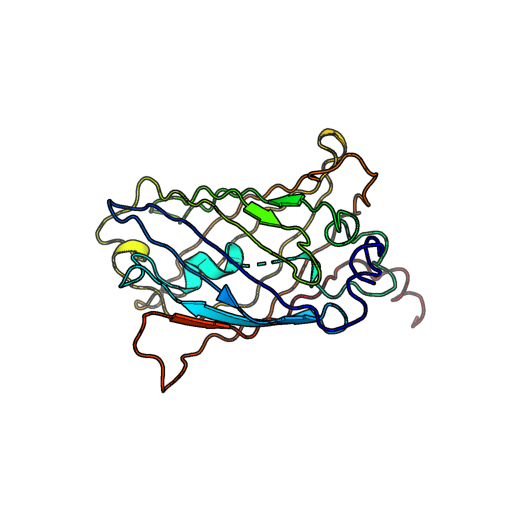14.456 0.63 12.11 79 LYS A C 1
ATOM 1443 O O A LYS A 1 111 ? -6.706 -1.974 14.077 0.37 6.38 79 LYS A O 1
ATOM 1444 O O B LYS A 1 111 ? -6.437 -2.031 14.280 0.63 11.14 79 LYS A O 1
ATOM 1481 N N . GLN A 1 112 ? -7.106 -0.191 15.383 1.00 8.83 80 GLN A N 1
ATOM 1482 C CA . GLN A 1 112 ? -8.052 -0.914 16.224 1.00 9.56 80 GLN A CA 1
ATOM 1483 C C . GLN A 1 112 ? -9.325 -1.289 15.477 1.00 9.16 80 GLN A C 1
ATOM 1484 O O . GLN A 1 112 ? -10.170 -1.995 16.042 1.00 10.79 80 GLN A O 1
ATOM 1499 N N . HIS A 1 113 ? -9.476 -0.847 14.227 1.00 7.92 81 HIS A N 1
ATOM 1500 C CA . HIS A 1 113 ? -10.661 -1.121 13.433 1.00 8.44 81 HIS A CA 1
ATOM 1501 C C . HIS A 1 113 ? -10.419 -2.149 12.351 1.00 8.35 81 HIS A C 1
ATOM 1502 O O . HIS A 1 113 ? -11.277 -2.323 11.482 1.00 10.05 81 HIS A O 1
ATOM 1516 N N . ASP A 1 114 ? -9.289 -2.852 12.392 1.00 7.49 82 ASP A N 1
ATOM 1517 C CA . ASP A 1 114 ? -8.930 -3.813 11.337 1.00 6.94 82 ASP A CA 1
ATOM 1518 C C . ASP A 1 114 ? -9.350 -5.229 11.741 1.00 6.70 82 ASP A C 1
ATOM 1519 O O . ASP A 1 114 ? -8.572 -6.035 12.253 1.00 7.44 82 ASP A O 1
ATOM 1528 N N . PHE A 1 115 ? -10.623 -5.530 11.468 1.00 6.94 83 PHE A N 1
ATOM 1529 C CA . PHE A 1 115 ? -11.166 -6.860 11.714 1.00 7.03 83 PHE A CA 1
ATOM 1530 C C . PHE A 1 115 ? -10.407 -7.917 10.921 1.00 6.59 83 PHE A C 1
ATOM 1531 O O . PHE A 1 115 ? -10.140 -9.021 11.410 1.00 6.88 83 PHE A O 1
ATOM 1548 N N . PHE A 1 116 ? -10.092 -7.607 9.666 1.00 6.15 84 PHE A N 1
ATOM 1549 C CA . PHE A 1 116 ? -9.625 -8.617 8.728 1.00 6.33 84 PHE A CA 1
ATOM 1550 C C . PHE A 1 116 ? -8.315 -9.235 9.183 1.00 6.38 84 PHE A C 1
ATOM 1551 O O . PHE A 1 116 ? -8.157 -10.454 9.134 1.00 7.27 84 PHE A O 1
ATOM 1568 N N . LYS A 1 117 ? -7.343 -8.407 9.594 1.00 6.24 85 LYS A N 1
ATOM 1569 C CA . LYS A 1 117 ? -6.090 -8.973 10.082 1.00 6.43 85 LYS A CA 1
ATOM 1570 C C . LYS A 1 117 ? -6.273 -9.629 11.441 1.00 6.94 85 LYS A C 1
ATOM 1571 O O . LYS A 1 117 ? -5.583 -10.603 11.749 1.00 7.40 85 LYS A O 1
ATOM 1590 N N A SER A 1 118 ? -7.199 -9.118 12.262 0.22 10.31 86 SER A N 1
ATOM 1591 N N B SER A 1 118 ? -7.163 -9.094 12.274 0.78 6.27 86 SER A N 1
ATOM 1592 C CA A SER A 1 118 ? -7.366 -9.598 13.633 0.22 4.72 86 SER A CA 1
ATOM 1593 C CA B SER A 1 118 ? -7.302 -9.608 13.631 0.78 9.03 86 SER A CA 1
ATOM 1594 C C A SER A 1 118 ? -7.915 -11.016 13.697 0.22 4.50 86 SER A C 1
ATOM 1595 C C B SER A 1 118 ? -7.727 -11.070 13.644 0.78 7.78 86 SER A C 1
ATOM 1596 O O A SER A 1 118 ? -7.853 -11.667 14.747 0.22 4.21 86 SER A O 1
ATOM 1597 O O B SER A 1 118 ? -7.390 -11.813 14.586 0.78 7.88 86 SER A O 1
ATOM 1612 N N . ALA A 1 119 ? -8.463 -11.499 12.606 1.00 7.13 87 ALA A N 1
ATOM 1613 C CA . ALA A 1 119 ? -8.952 -12.861 12.504 1.00 7.73 87 ALA A CA 1
ATOM 1614 C C . ALA A 1 119 ? -7.873 -13.857 12.099 1.00 7.54 87 ALA A C 1
ATOM 1615 O O . ALA A 1 119 ? -8.130 -15.063 12.133 1.00 8.21 87 ALA A O 1
ATOM 1623 N N . MET A 1 120 ? -6.704 -13.391 11.698 1.00 7.65 88 MET A N 1
ATOM 1624 C CA . MET A 1 120 ? -5.642 -14.256 11.201 1.00 7.63 88 MET A CA 1
ATOM 1625 C C . MET A 1 120 ? -4.780 -14.781 12.345 1.00 8.50 88 MET A C 1
ATOM 1626 O O . MET A 1 120 ? -4.597 -14.097 13.353 1.00 9.10 88 MET A O 1
ATOM 1640 N N . PRO A 1 121 ? -4.216 -15.988 12.204 1.00 8.71 89 PRO A N 1
ATOM 1641 C CA . PRO A 1 121 ? -4.179 -16.788 10.977 1.00 8.84 89 PRO A CA 1
ATOM 1642 C C . PRO A 1 121 ? -5.382 -17.688 10.669 1.00 8.16 89 PRO A C 1
ATOM 1643 O O . PRO A 1 121 ? -5.482 -18.166 9.530 1.00 8.57 89 PRO A O 1
ATOM 1654 N N A GLU A 1 122 ? -6.234 -17.917 11.671 0.37 5.38 90 GLU A N 1
ATOM 1655 N N B GLU A 1 122 ? -6.275 -17.966 11.624 0.63 11.54 90 GLU A N 1
ATOM 1656 C CA A GLU A 1 122 ? -7.339 -18.853 11.492 0.37 9.69 90 GLU A CA 1
ATOM 1657 C CA B GLU A 1 122 ? -7.340 -18.938 11.355 0.63 8.30 90 GLU A CA 1
ATOM 1658 C C A GLU A 1 122 ? -8.242 -18.412 10.348 0.37 12.10 90 GLU A C 1
ATOM 1659 C C B GLU A 1 122 ? -8.343 -18.417 10.336 0.63 6.46 90 GLU A C 1
ATOM 1660 O O A GLU A 1 122 ? -8.726 -19.250 9.578 0.37 6.79 90 GLU A O 1
ATOM 1661 O O B GLU A 1 122 ? -9.001 -19.209 9.648 0.63 9.71 90 GLU A O 1
ATOM 1684 N N . GLY A 1 123 ? -8.474 -17.103 10.224 1.00 8.02 91 GLY A N 1
ATOM 1685 C CA . GLY A 1 123 ? -9.140 -16.510 9.078 1.00 8.25 91 GLY A CA 1
ATOM 1686 C C . GLY A 1 123 ? -10.600 -16.179 9.291 1.00 7.14 91 GLY A C 1
ATOM 1687 O O . GLY A 1 123 ? -11.134 -16.170 10.406 1.00 7.63 91 GLY A O 1
ATOM 1692 N N . TYR A 1 124 ? -11.255 -15.877 8.168 1.00 6.85 92 TYR A N 1
ATOM 1693 C CA . TYR A 1 124 ? -12.660 -15.508 8.184 1.00 6.82 92 TYR A CA 1
ATOM 1694 C C . TYR A 1 124 ? -13.375 -16.060 6.962 1.00 6.57 92 TYR A C 1
ATOM 1695 O O . TYR A 1 124 ? -12.770 -16.341 5.925 1.00 7.02 92 TYR A O 1
ATOM 1713 N N . VAL A 1 125 ? -14.681 -16.209 7.128 1.00 7.13 93 VAL A N 1
ATOM 1714 C CA . VAL A 1 125 ? -15.602 -16.465 6.030 1.00 7.11 93 VAL A CA 1
ATOM 1715 C C . VAL A 1 125 ? -16.043 -15.123 5.469 1.00 7.27 93 VAL A C 1
ATOM 1716 O O . VAL A 1 125 ? -16.344 -14.198 6.228 1.00 9.15 93 VAL A O 1
ATOM 1729 N N . GLN A 1 126 ? -16.045 -14.994 4.141 1.00 6.47 94 GLN A N 1
ATOM 1730 C CA . GLN A 1 126 ? -16.568 -13.816 3.459 1.00 6.68 94 GLN A CA 1
ATOM 1731 C C . GLN A 1 126 ? -17.655 -14.306 2.519 1.00 6.50 94 GLN A C 1
ATOM 1732 O O . GLN A 1 126 ? -17.377 -15.100 1.616 1.00 6.83 94 GLN A O 1
ATOM 1746 N N A GLU A 1 127 ? -18.883 -13.845 2.732 0.62 6.48 95 GLU A N 1
ATOM 1747 N N B GLU A 1 127 ? -18.881 -13.861 2.756 0.38 7.63 95 GLU A N 1
ATOM 1748 C CA A GLU A 1 127 ? -20.031 -14.279 1.953 0.62 5.85 95 GLU A CA 1
ATOM 1749 C CA B GLU A 1 127 ? -20.029 -14.248 1.958 0.38 11.07 95 GLU A CA 1
ATOM 1750 C C A GLU A 1 127 ? -20.667 -13.062 1.303 0.62 5.79 95 GLU A C 1
ATOM 1751 C C B GLU A 1 127 ? -20.555 -13.014 1.251 0.38 8.70 95 GLU A C 1
ATOM 1752 O O A GLU A 1 127 ? -20.824 -12.019 1.952 0.62 7.03 95 GLU A O 1
ATOM 1753 O O B GLU A 1 127 ? -20.516 -11.910 1.803 0.38 7.62 95 GLU A O 1
ATOM 1776 N N . ARG A 1 128 ? -21.037 -13.196 0.029 1.00 6.97 96 ARG A N 1
ATOM 1777 C CA . ARG A 1 128 ? -21.727 -12.127 -0.652 1.00 6.98 96 ARG A CA 1
ATOM 1778 C C . ARG A 1 128 ? -22.884 -12.622 -1.505 1.00 7.20 96 ARG A C 1
ATOM 1779 O O . ARG A 1 128 ? -22.920 -13.765 -1.976 1.00 7.57 96 ARG A O 1
ATOM 1801 N N A THR A 1 129 ? -23.800 -11.692 -1.759 0.24 11.04 97 THR A N 1
ATOM 1802 N N B THR A 1 129 ? -23.842 -11.724 -1.682 0.76 6.60 97 THR A N 1
ATOM 1803 C CA A THR A 1 129 ? -24.768 -11.780 -2.844 0.24 9.27 97 THR A CA 1
ATOM 1804 C CA B THR A 1 129 ? -24.735 -11.730 -2.830 0.76 7.30 97 THR A CA 1
ATOM 1805 C C A THR A 1 129 ? -24.558 -10.551 -3.721 0.24 14.08 97 THR A C 1
ATOM 1806 C C B THR A 1 129 ? -24.358 -10.536 -3.694 0.76 6.28 97 THR A C 1
ATOM 1807 O O A THR A 1 129 ? -24.700 -9.419 -3.243 0.24 11.54 97 THR A O 1
ATOM 1808 O O B THR A 1 129 ? -24.174 -9.426 -3.173 0.76 7.58 97 THR A O 1
ATOM 1829 N N . ILE A 1 130 ? -24.198 -10.770 -4.988 1.00 7.89 98 ILE A N 1
ATOM 1830 C CA . ILE A 1 130 ? -23.896 -9.694 -5.929 1.00 7.51 98 ILE A CA 1
ATOM 1831 C C . ILE A 1 130 ? -25.009 -9.706 -6.966 1.00 7.49 98 ILE A C 1
ATOM 1832 O O . ILE A 1 130 ? -25.101 -10.630 -7.782 1.00 8.17 98 ILE A O 1
ATOM 1849 N N A SER A 1 131 ? -25.866 -8.696 -6.933 0.42 7.23 99 SER A N 1
ATOM 1850 N N B SER A 1 131 ? -25.857 -8.683 -6.934 0.58 7.75 99 SER A N 1
ATOM 1851 C CA A SER A 1 131 ? -27.041 -8.661 -7.789 0.42 4.71 99 SER A CA 1
ATOM 1852 C CA B SER A 1 131 ? -27.026 -8.622 -7.796 0.58 13.52 99 SER A CA 1
ATOM 1853 C C A SER A 1 131 ? -26.798 -7.681 -8.929 0.42 3.95 99 SER A C 1
ATOM 1854 C C B SER A 1 131 ? -26.751 -7.667 -8.947 0.58 13.19 99 SER A C 1
ATOM 1855 O O A SER A 1 131 ? -26.656 -6.476 -8.692 0.42 7.76 99 SER A O 1
ATOM 1856 O O B SER A 1 131 ? -26.541 -6.467 -8.735 0.58 9.68 99 SER A O 1
ATOM 1871 N N . PHE A 1 132 ? -26.762 -8.200 -10.161 1.00 8.69 100 PHE A N 1
ATOM 1872 C CA . PHE A 1 132 ? -26.565 -7.378 -11.345 1.00 8.96 100 PHE A CA 1
ATOM 1873 C C . PHE A 1 132 ? -27.919 -6.822 -11.768 1.00 10.17 100 PHE A C 1
ATOM 1874 O O . PHE A 1 132 ? -28.850 -7.580 -12.054 1.00 10.90 100 PHE A O 1
ATOM 1892 N N A LYS A 1 133 ? -28.066 -5.504 -11.725 0.57 14.59 101 LYS A N 1
ATOM 1893 N N B LYS A 1 133 ? -27.995 -5.493 -11.863 0.43 6.40 101 LYS A N 1
ATOM 1894 C CA A LYS A 1 133 ? -29.359 -4.906 -12.022 0.57 10.04 101 LYS A CA 1
ATOM 1895 C CA B LYS A 1 133 ? -29.230 -4.816 -12.232 0.43 8.88 101 LYS A CA 1
ATOM 1896 C C A LYS A 1 133 ? -29.823 -5.317 -13.415 0.57 15.22 101 LYS A C 1
ATOM 1897 C C B LYS A 1 133 ? -29.793 -5.389 -13.524 0.43 6.52 101 LYS A C 1
ATOM 1898 O O A LYS A 1 133 ? -29.058 -5.289 -14.377 0.57 10.58 101 LYS A O 1
ATOM 1899 O O B LYS A 1 133 ? -29.082 -5.527 -14.523 0.43 10.33 101 LYS A O 1
ATOM 1927 N N . ASP A 1 134 ? -31.090 -5.702 -13.507 1.00 12.43 102 ASP A N 1
ATOM 1928 C CA . ASP A 1 134 ? -31.750 -6.197 -14.708 1.00 13.69 102 ASP A CA 1
ATOM 1929 C C . ASP A 1 134 ? -31.145 -7.498 -15.212 1.00 12.82 102 ASP A C 1
ATOM 1930 O O . ASP A 1 134 ? -31.274 -7.828 -16.397 1.00 13.87 102 ASP A O 1
ATOM 1940 N N . ASP A 1 135 ? -30.496 -8.252 -14.330 1.00 11.49 103 ASP A N 1
ATOM 1941 C CA . ASP A 1 135 ? -29.852 -9.498 -14.723 1.00 10.66 103 ASP A CA 1
ATOM 1942 C C . ASP A 1 135 ? -29.772 -10.407 -13.496 1.00 9.63 103 ASP A C 1
ATOM 1943 O O . ASP A 1 135 ? -30.512 -10.229 -12.523 1.00 10.45 103 ASP A O 1
ATOM 1952 N N . GLY A 1 136 ? -28.896 -11.400 -13.552 1.00 9.07 104 GLY A N 1
ATOM 1953 C CA . GLY A 1 136 ? -28.812 -12.406 -12.514 1.00 8.65 104 GLY A CA 1
ATOM 1954 C C . GLY A 1 136 ? -27.967 -11.975 -11.334 1.00 8.33 104 GLY A C 1
ATOM 1955 O O . GLY A 1 136 ? -27.625 -10.803 -11.167 1.00 9.14 104 GLY A O 1
ATOM 1959 N N A TYR A 1 137 ? -27.725 -12.934 -10.416 0.66 7.16 105 TYR A N 1
ATOM 1960 N N B TYR A 1 137 ? -27.511 -12.971 -10.598 0.34 7.19 105 TYR A N 1
ATOM 1961 C CA A TYR A 1 137 ? -26.939 -12.692 -9.208 0.66 7.65 105 TYR A CA 1
ATOM 1962 C CA B TYR A 1 137 ? -26.773 -12.627 -9.407 0.34 5.22 105 TYR A CA 1
ATOM 1963 C C A TYR A 1 137 ? -25.856 -13.757 -9.052 0.66 5.70 105 TYR A C 1
ATOM 1964 C C B TYR A 1 137 ? -25.863 -13.765 -8.988 0.34 10.71 105 TYR A C 1
ATOM 1965 O O A TYR A 1 137 ? -25.985 -14.883 -9.547 0.66 6.98 105 TYR A O 1
ATOM 1966 O O B TYR A 1 137 ? -26.151 -14.952 -9.191 0.34 5.67 105 TYR A O 1
ATOM 2001 N N . TYR A 1 138 ? -24.763 -13.373 -8.377 1.00 7.07 106 TYR A N 1
ATOM 2002 C CA . TYR A 1 138 ? -23.810 -14.316 -7.827 1.00 7.07 106 TYR A CA 1
ATOM 2003 C C . TYR A 1 138 ? -24.072 -14.506 -6.340 1.00 6.95 106 TYR A C 1
ATOM 2004 O O . TYR A 1 138 ? -24.355 -13.547 -5.610 1.00 8.00 106 TYR A O 1
ATOM 2023 N N A LYS A 1 139 ? -23.964 -15.747 -5.900 0.52 6.77 107 LYS A N 1
ATOM 2024 N N B LYS A 1 139 ? -23.915 -15.745 -5.883 0.48 7.71 107 LYS A N 1
ATOM 2025 C CA A LYS A 1 139 ? -23.831 -16.095 -4.497 0.52 8.21 107 LYS A CA 1
ATOM 2026 C CA B LYS A 1 139 ? -23.835 -16.075 -4.465 0.48 6.97 107 LYS A CA 1
ATOM 2027 C C A LYS A 1 139 ? -22.400 -16.575 -4.326 0.52 6.17 107 LYS A C 1
ATOM 2028 C C B LYS A 1 139 ? -22.447 -16.650 -4.221 0.48 7.70 107 LYS A C 1
ATOM 2029 O O A LYS A 1 139 ? -21.949 -17.429 -5.097 0.52 6.07 107 LYS A O 1
ATOM 2030 O O B LYS A 1 139 ? -22.077 -17.665 -4.823 0.48 7.79 107 LYS A O 1
ATOM 2067 N N . THR A 1 140 ? -21.672 -16.004 -3.363 1.00 6.88 108 THR A N 1
ATOM 2068 C CA . THR A 1 140 ? -20.301 -16.412 -3.112 1.00 7.12 108 THR A CA 1
ATOM 2069 C C . THR A 1 140 ? -20.086 -16.714 -1.640 1.00 7.04 108 THR A C 1
ATOM 2070 O O . THR A 1 140 ? -20.619 -16.040 -0.759 1.00 7.58 108 THR A O 1
ATOM 2082 N N . ARG A 1 141 ? -19.274 -17.725 -1.383 1.00 7.04 109 ARG A N 1
ATOM 2083 C CA . ARG A 1 141 ? -18.820 -18.020 -0.034 1.00 7.10 109 ARG A CA 1
ATOM 2084 C C . ARG A 1 141 ? -17.338 -18.334 -0.116 1.00 6.58 109 ARG A C 1
ATOM 2085 O O . ARG A 1 141 ? -16.936 -19.206 -0.892 1.00 7.80 109 ARG A O 1
ATOM 2106 N N . ALA A 1 142 ? -16.537 -17.636 0.675 1.00 6.30 110 ALA A N 1
ATOM 2107 C CA . ALA A 1 142 ? -15.098 -17.789 0.641 1.00 6.89 110 ALA A CA 1
ATOM 2108 C C . ALA A 1 142 ? -14.568 -17.968 2.051 1.00 6.70 110 ALA A C 1
ATOM 2109 O O . ALA A 1 142 ? -1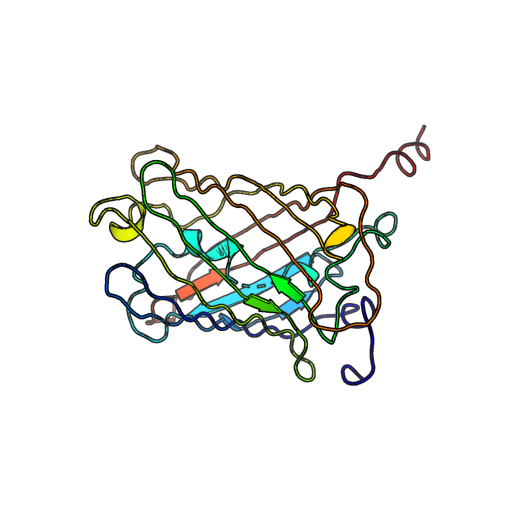5.133 -17.454 3.014 1.00 7.42 110 ALA A O 1
ATOM 2116 N N . GLU A 1 143 ? -13.461 -18.684 2.160 1.00 6.88 111 GLU A N 1
ATOM 2117 C CA . GLU A 1 143 ? -12.661 -18.746 3.376 1.00 7.36 111 GLU A CA 1
ATOM 2118 C C . GLU A 1 143 ? -11.295 -18.156 3.065 1.00 7.09 111 GLU A C 1
ATOM 2119 O O . GLU A 1 143 ? -10.644 -18.550 2.091 1.00 8.05 111 GLU A O 1
ATOM 2131 N N . VAL A 1 144 ? -10.882 -17.198 3.888 1.00 6.80 112 VAL A N 1
ATOM 2132 C CA . VAL A 1 144 ? -9.625 -16.479 3.738 1.00 6.97 112 VAL A CA 1
ATOM 2133 C C . VAL A 1 144 ? -8.806 -16.780 4.990 1.00 7.00 112 VAL A C 1
ATOM 2134 O O . VAL A 1 144 ? -9.237 -16.441 6.099 1.00 7.65 112 VAL A O 1
ATOM 2147 N N . LYS A 1 145 ? -7.648 -17.426 4.833 1.00 6.95 113 LYS A N 1
ATOM 2148 C CA A LYS A 1 145 ? -6.880 -17.850 5.997 0.56 4.60 113 LYS A CA 1
ATOM 2149 C CA B LYS A 1 145 ? -6.887 -17.873 5.992 0.44 11.20 113 LYS A CA 1
ATOM 2150 C C . LYS A 1 145 ? -5.447 -18.115 5.577 1.00 6.85 113 LYS A C 1
ATOM 2151 O O . LYS A 1 145 ? -5.145 -18.279 4.400 1.00 7.02 113 LYS A O 1
ATOM 2188 N N . PHE A 1 146 ? -4.559 -18.188 6.571 1.00 6.63 114 PHE A N 1
ATOM 2189 C CA . PHE A 1 146 ? -3.185 -18.578 6.290 1.00 6.93 114 PHE A CA 1
ATOM 2190 C C . PHE A 1 146 ? -3.041 -20.093 6.224 1.00 7.66 114 PHE A C 1
ATOM 2191 O O . PHE A 1 146 ? -3.594 -20.825 7.046 1.00 8.96 114 PHE A O 1
ATOM 2208 N N . GLU A 1 147 ? -2.244 -20.547 5.264 1.00 8.23 115 GLU A N 1
ATOM 2209 C CA . GLU A 1 147 ? -1.767 -21.927 5.169 1.00 9.83 115 GLU A CA 1
ATOM 2210 C C . GLU A 1 147 ? -0.252 -21.818 5.017 1.00 10.33 115 GLU A C 1
ATOM 2211 O O . GLU A 1 147 ? 0.258 -21.432 3.961 1.00 11.22 115 GLU A O 1
ATOM 2223 N N . GLY A 1 148 ? 0.471 -22.094 6.088 1.00 11.41 116 GLY A N 1
ATOM 2224 C CA . GLY A 1 148 ? 1.900 -21.841 6.059 1.00 11.72 116 GLY A CA 1
ATOM 2225 C C . GLY A 1 148 ? 2.124 -20.348 5.952 1.00 11.57 116 GLY A C 1
ATOM 2226 O O . GLY A 1 148 ? 1.488 -19.562 6.660 1.00 13.69 116 GLY A O 1
ATOM 2230 N N . ASP A 1 149 ? 3.019 -19.941 5.055 1.00 10.89 117 ASP A N 1
ATOM 2231 C CA . ASP A 1 149 ? 3.307 -18.528 4.853 1.00 10.94 117 ASP A CA 1
ATOM 2232 C C . ASP A 1 149 ? 2.349 -17.856 3.886 1.00 10.04 117 ASP A C 1
ATOM 2233 O O . ASP A 1 149 ? 2.501 -16.661 3.638 1.00 10.46 117 ASP A O 1
ATOM 2242 N N . THR A 1 150 ? 1.379 -18.583 3.346 1.00 9.76 118 THR A N 1
ATOM 2243 C CA . THR A 1 150 ? 0.560 -18.104 2.241 1.00 9.31 118 THR A CA 1
ATOM 2244 C C . THR A 1 150 ? -0.835 -17.731 2.724 1.00 7.43 118 THR A C 1
ATOM 2245 O O . THR A 1 150 ? -1.474 -18.483 3.468 1.00 7.89 118 THR A O 1
ATOM 2256 N N . LEU A 1 151 ? -1.309 -16.581 2.267 1.00 6.53 119 LEU A N 1
ATOM 2257 C CA . LEU A 1 151 ? -2.689 -16.166 2.492 1.00 6.14 119 LEU A CA 1
ATOM 2258 C C . LEU A 1 151 ? -3.524 -16.724 1.345 1.00 5.57 119 LEU A C 1
ATOM 2259 O O . LEU A 1 151 ? -3.255 -16.431 0.174 1.00 6.07 119 LEU A O 1
ATOM 2275 N N . VAL A 1 152 ? -4.495 -17.572 1.686 1.00 5.89 120 VAL A N 1
ATOM 2276 C CA . VAL A 1 152 ? -5.300 -18.285 0.697 1.00 6.08 120 VAL A CA 1
ATOM 2277 C C . VAL A 1 152 ? -6.732 -17.786 0.768 1.00 5.89 120 VAL A C 1
ATOM 2278 O O . VAL A 1 152 ? -7.310 -17.686 1.851 1.00 7.73 120 VAL A O 1
ATOM 2291 N N . ASN A 1 153 ? -7.310 -17.519 -0.400 1.00 5.84 121 ASN A N 1
ATOM 2292 C CA . ASN A 1 153 ? -8.716 -17.159 -0.559 1.00 5.73 121 ASN A CA 1
ATOM 2293 C C . ASN A 1 153 ? -9.372 -18.223 -1.428 1.00 5.80 121 ASN A C 1
ATOM 2294 O O . ASN A 1 153 ? -9.076 -18.289 -2.626 1.00 6.49 121 ASN A O 1
ATOM 2305 N N . ARG A 1 154 ? -10.208 -19.075 -0.824 1.00 5.94 122 ARG A N 1
ATOM 2306 C CA A ARG A 1 154 ? -10.898 -20.138 -1.550 0.64 6.90 122 ARG A CA 1
ATOM 2307 C CA B ARG A 1 154 ? -10.893 -20.161 -1.525 0.36 5.51 122 ARG A CA 1
ATOM 2308 C C . ARG A 1 154 ? -12.381 -19.825 -1.601 1.00 6.59 122 ARG A C 1
ATOM 2309 O O . ARG A 1 154 ? -13.019 -19.651 -0.560 1.00 7.85 122 ARG A O 1
ATOM 2350 N N . ILE A 1 155 ? -12.926 -19.762 -2.818 1.00 6.78 123 ILE A N 1
ATOM 2351 C CA . ILE A 1 155 ? -14.284 -19.296 -3.069 1.00 6.66 123 ILE A CA 1
ATOM 2352 C C . ILE A 1 155 ? -15.087 -20.342 -3.824 1.00 6.54 123 ILE A C 1
ATOM 2353 O O . ILE A 1 155 ? -14.606 -20.926 -4.801 1.00 7.68 123 ILE A O 1
ATOM 2369 N N . GLU A 1 156 ? -16.341 -20.489 -3.416 1.00 6.38 124 GLU A N 1
ATOM 2370 C CA . GLU A 1 156 ? -17.385 -21.151 -4.188 1.00 6.64 124 GLU A CA 1
ATOM 2371 C C . GLU A 1 156 ? -18.353 -20.080 -4.680 1.00 6.48 124 GLU A C 1
ATOM 2372 O O . GLU A 1 156 ? -18.866 -19.285 -3.884 1.00 7.81 124 GLU A O 1
ATOM 2384 N N . LEU A 1 157 ? -18.622 -20.078 -5.985 1.00 6.60 125 LEU A N 1
ATOM 2385 C CA . LEU A 1 157 ? -19.537 -19.121 -6.595 1.00 6.71 125 LEU A CA 1
ATOM 2386 C C . LEU A 1 157 ? -20.612 -19.848 -7.396 1.00 6.89 125 LEU A C 1
ATOM 2387 O O . LEU A 1 157 ? -20.308 -20.763 -8.171 1.00 7.98 125 LEU A O 1
ATOM 2403 N N A LYS A 1 158 ? -21.864 -19.445 -7.186 0.61 5.93 126 LYS A N 1
ATOM 2404 N N B LYS A 1 158 ? -21.854 -19.378 -7.268 0.39 8.19 126 LYS A N 1
ATOM 2405 C CA A LYS A 1 158 ? -22.966 -19.852 -8.041 0.61 6.06 126 LYS A CA 1
ATOM 2406 C CA B LYS A 1 158 ? -22.992 -19.891 -8.027 0.39 12.61 126 LYS A CA 1
ATOM 2407 C C A LYS A 1 158 ? -23.532 -18.608 -8.706 0.61 5.66 126 LYS A C 1
ATOM 2408 C C B LYS A 1 158 ? -23.701 -18.697 -8.661 0.39 11.83 126 LYS A C 1
ATOM 2409 O O A LYS A 1 158 ? -23.639 -17.549 -8.079 0.61 7.73 126 LYS A O 1
ATOM 2410 O O B LYS A 1 158 ? -24.069 -17.755 -7.944 0.39 7.77 126 LYS A O 1
ATOM 2447 N N . GLY A 1 159 ? -23.860 -18.722 -9.982 1.00 7.85 127 GLY A N 1
ATOM 2448 C CA . GLY A 1 159 ? -24.541 -17.660 -10.709 1.00 7.53 127 GLY A CA 1
ATOM 2449 C C . GLY A 1 159 ? -25.945 -18.131 -11.047 1.00 7.51 127 GLY A C 1
ATOM 2450 O O . GLY A 1 159 ? -26.122 -19.234 -11.562 1.00 8.30 127 GLY A O 1
ATOM 2455 N N . ILE A 1 160 ? -26.928 -17.266 -10.788 1.00 7.80 128 ILE A N 1
ATOM 2456 C CA A ILE A 1 160 ? -28.344 -17.615 -10.814 0.38 9.80 128 ILE A CA 1
ATOM 2457 C CA B ILE A 1 160 ? -28.334 -17.633 -10.844 0.62 7.09 128 ILE A CA 1
ATOM 2458 C C . ILE A 1 160 ? -29.095 -16.585 -11.646 1.00 8.03 128 ILE A C 1
ATOM 2459 O O . ILE A 1 160 ? -28.904 -15.381 -11.467 1.00 8.66 128 ILE A O 1
ATOM 2490 N N . ASP A 1 161 ? -29.966 -17.060 -12.536 1.00 8.21 129 ASP A N 1
ATOM 2491 C CA . ASP A 1 161 ? -30.985 -16.229 -13.186 1.00 8.95 129 ASP A CA 1
ATOM 2492 C C . ASP A 1 161 ? -30.394 -15.166 -14.112 1.00 8.68 129 ASP A C 1
ATOM 2493 O O . ASP A 1 161 ? -30.898 -14.044 -14.165 1.00 9.68 129 ASP A O 1
ATOM 2502 N N . PHE A 1 162 ? -29.360 -15.527 -14.880 1.00 9.33 130 PHE A N 1
ATOM 2503 C CA . PHE A 1 162 ? -28.770 -14.616 -15.851 1.00 9.82 130 PHE A CA 1
ATOM 2504 C C . PHE A 1 162 ? -29.446 -14.701 -17.212 1.00 11.74 130 PHE A C 1
ATOM 2505 O O . PHE A 1 162 ? -29.908 -15.761 -17.643 1.00 13.77 130 PHE A O 1
ATOM 2522 N N . LYS A 1 163 ? -29.450 -13.566 -17.902 1.00 12.44 131 LYS A N 1
ATOM 2523 C CA . LYS A 1 163 ? -29.913 -13.485 -19.280 1.00 14.14 131 LYS A CA 1
ATOM 2524 C C . LYS A 1 163 ? -28.818 -13.973 -20.213 1.00 15.53 131 LYS A C 1
ATOM 2525 O O . LYS A 1 163 ? -27.680 -13.513 -20.123 1.00 15.65 131 LYS A O 1
ATOM 2538 N N . GLU A 1 164 ? -29.156 -14.880 -21.132 1.00 17.75 132 GLU A N 1
ATOM 2539 C CA . GLU A 1 164 ? -28.116 -15.439 -21.991 1.00 20.55 132 GLU A CA 1
ATOM 2540 C C . GLU A 1 164 ? -27.488 -14.375 -22.881 1.00 19.94 132 GLU A C 1
ATOM 2541 O O . GLU A 1 164 ? -26.325 -14.510 -23.282 1.00 21.90 132 GLU A O 1
ATOM 2553 N N A ASP A 1 165 ? -28.230 -13.307 -23.180 0.27 21.47 133 ASP A N 1
ATOM 2554 N N B ASP A 1 165 ? -28.222 -13.321 -23.220 0.38 10.87 133 ASP A N 1
ATOM 2555 N N C ASP A 1 165 ? -28.233 -13.303 -23.159 0.35 26.31 133 ASP A N 1
ATOM 2556 C CA A ASP A 1 165 ? -27.754 -12.222 -24.027 0.27 25.44 133 ASP A CA 1
ATOM 2557 C CA B ASP A 1 165 ? -27.668 -12.223 -24.006 0.38 12.21 133 ASP A CA 1
ATOM 2558 C CA C ASP A 1 165 ? -27.808 -12.214 -24.022 0.35 30.71 133 ASP A CA 1
ATOM 2559 C C A ASP A 1 165 ? -27.556 -10.921 -23.255 0.27 8.18 133 ASP A C 1
ATOM 2560 C C B ASP A 1 165 ? -27.708 -10.909 -23.233 0.38 25.01 133 ASP A C 1
ATOM 2561 C C C ASP A 1 165 ? -27.462 -10.948 -23.252 0.35 22.30 133 ASP A C 1
ATOM 2562 O O A ASP A 1 165 ? -27.463 -9.854 -23.866 0.27 11.26 133 ASP A O 1
ATOM 2563 O O B ASP A 1 165 ? -27.935 -9.836 -23.794 0.38 18.61 133 ASP A O 1
ATOM 2564 O O C ASP A 1 165 ? -27.177 -9.921 -23.877 0.35 20.62 133 ASP A O 1
ATOM 2589 N N . GLY A 1 166 ? -27.494 -10.986 -21.923 1.00 16.64 134 GLY A N 1
ATOM 2590 C CA . GLY A 1 166 ? -27.275 -9.808 -21.118 1.00 14.51 134 GLY A CA 1
ATOM 2591 C C . GLY A 1 166 ? -25.820 -9.390 -21.144 1.00 12.51 134 GLY A C 1
ATOM 2592 O O . GLY A 1 166 ? -24.976 -9.964 -21.835 1.00 12.13 134 GLY A O 1
ATOM 2598 N N . ASN A 1 167 ? -25.513 -8.378 -20.335 1.00 11.37 135 ASN A N 1
ATOM 2599 C CA . ASN A 1 167 ? -24.171 -7.820 -20.375 1.00 11.16 135 ASN A CA 1
ATOM 2600 C C . ASN A 1 167 ? -23.127 -8.757 -19.789 1.00 10.24 135 ASN A C 1
ATOM 2601 O O . ASN A 1 167 ? -21.939 -8.610 -20.099 1.00 10.86 135 ASN A O 1
ATOM 2612 N N . ILE A 1 168 ? -23.539 -9.692 -18.928 1.00 9.69 136 ILE A N 1
ATOM 2613 C CA . ILE A 1 168 ? -22.607 -10.604 -18.278 1.00 9.55 136 ILE A CA 1
ATOM 2614 C C . ILE A 1 168 ? -22.351 -11.809 -19.181 1.00 9.77 136 ILE A C 1
ATOM 2615 O O . ILE A 1 168 ? -21.229 -12.005 -19.663 1.00 10.05 136 ILE A O 1
ATOM 2631 N N . LEU A 1 169 ? -23.378 -12.618 -19.440 1.00 10.17 137 LEU A N 1
ATOM 2632 C CA . LEU A 1 169 ? -23.166 -13.806 -20.259 1.00 11.42 137 LEU A CA 1
ATOM 2633 C C . LEU A 1 169 ? -22.835 -13.445 -21.702 1.00 11.79 137 LEU A C 1
ATOM 2634 O O . LEU A 1 169 ? -22.188 -14.237 -22.398 1.00 12.76 137 LEU A O 1
ATOM 2650 N N . GLY A 1 170 ? -23.246 -12.265 -22.156 1.00 11.57 138 GLY A N 1
ATOM 2651 C CA . GLY A 1 170 ? -22.902 -11.779 -23.479 1.00 11.74 138 GLY A CA 1
ATOM 2652 C C . GLY A 1 170 ? -21.560 -11.092 -23.606 1.00 10.99 138 GLY A C 1
ATOM 2653 O O . GLY A 1 170 ? -21.203 -10.650 -24.704 1.00 12.00 138 GLY A O 1
ATOM 2657 N N . HIS A 1 171 ? -20.816 -10.960 -22.511 1.00 10.54 139 HIS A N 1
ATOM 2658 C CA . HIS A 1 171 ? -19.496 -10.343 -22.525 1.00 9.78 139 HIS A CA 1
ATOM 2659 C C . HIS A 1 171 ? -19.533 -8.949 -23.154 1.00 10.40 139 HIS A C 1
ATOM 2660 O O . HIS A 1 171 ? -18.820 -8.642 -24.113 1.00 11.34 139 HIS A O 1
ATOM 2674 N N . LYS A 1 172 ? -20.362 -8.084 -22.573 1.00 9.88 140 LYS A N 1
ATOM 2675 C CA . LYS A 1 172 ? -20.537 -6.727 -23.074 1.00 11.00 140 LYS A CA 1
ATOM 2676 C C . LYS A 1 172 ? -19.937 -5.678 -22.146 1.00 10.53 140 LYS A C 1
ATOM 2677 O O . LYS A 1 172 ? -20.237 -4.490 -22.287 1.00 12.10 140 LYS A O 1
ATOM 2696 N N . LEU A 1 173 ? -19.096 -6.088 -21.202 1.00 9.76 141 LEU A N 1
ATOM 2697 C CA . LEU A 1 173 ? -18.493 -5.179 -20.237 1.00 10.02 141 LEU A CA 1
ATOM 2698 C C . LEU A 1 173 ? -17.064 -4.825 -20.637 1.00 10.19 141 LEU A C 1
ATOM 2699 O O . LEU A 1 173 ? -16.281 -5.694 -21.036 1.00 11.94 141 LEU A O 1
ATOM 2715 N N . GLU A 1 174 ? -16.708 -3.558 -20.462 1.00 10.23 142 GLU A N 1
ATOM 2716 C CA . GLU A 1 174 ? -15.342 -3.130 -20.709 1.00 10.45 142 GLU A CA 1
ATOM 2717 C C . GLU A 1 174 ? -14.384 -3.817 -19.737 1.00 9.27 142 GLU A C 1
ATOM 2718 O O . GLU A 1 174 ? -14.735 -4.143 -18.602 1.00 9.45 142 GLU A O 1
ATOM 2730 N N . TYR A 1 175 ? -13.142 -3.995 -20.185 1.00 9.32 143 TYR A N 1
ATOM 2731 C CA . TYR A 1 175 ? -12.096 -4.631 -19.386 1.00 9.03 143 TYR A CA 1
ATOM 2732 C C . TYR A 1 175 ? -11.393 -3.569 -18.547 1.00 9.37 143 TYR A C 1
ATOM 2733 O O . TYR A 1 175 ? -10.304 -3.082 -18.877 1.00 11.24 143 TYR A O 1
ATOM 2751 N N . ASN A 1 176 ? -12.041 -3.202 -17.443 1.00 9.71 144 ASN A N 1
ATOM 2752 C CA . ASN A 1 176 ? -11.523 -2.223 -16.489 1.00 10.73 144 ASN A CA 1
ATOM 2753 C C . ASN A 1 176 ? -12.347 -2.353 -15.211 1.00 10.22 144 ASN A C 1
ATOM 2754 O O . ASN A 1 176 ? -13.304 -3.126 -15.150 1.00 10.25 144 ASN A O 1
ATOM 2765 N N . GLN A 1 177 ? -11.937 -1.625 -14.179 1.00 10.83 145 GLN A N 1
ATOM 2766 C CA . GLN A 1 177 ? -12.646 -1.614 -12.904 1.00 11.35 145 GLN A CA 1
ATOM 2767 C C . GLN A 1 177 ? -12.462 -0.238 -12.290 1.00 12.24 145 GLN A C 1
ATOM 2768 O O . GLN A 1 177 ? -11.331 0.221 -12.103 1.00 14.07 145 GLN A O 1
ATOM 2782 N N . ASN A 1 178 ? -13.572 0.417 -11.988 1.00 12.06 146 ASN A N 1
ATOM 2783 C CA . ASN A 1 178 ? -13.533 1.739 -11.391 1.00 12.98 146 ASN A CA 1
ATOM 2784 C C . ASN A 1 178 ? -13.047 1.680 -9.941 1.00 12.04 146 ASN A C 1
ATOM 2785 O O . ASN A 1 178 ? -12.964 0.617 -9.326 1.00 12.91 146 ASN A O 1
ATOM 2796 N N . SER A 1 179 ? -12.675 2.849 -9.425 1.00 11.89 147 SER A N 1
ATOM 2797 C CA A SER A 1 179 ? -12.334 2.982 -8.018 0.41 13.91 147 SER A CA 1
ATOM 2798 C CA B SER A 1 179 ? -12.333 2.993 -8.017 0.27 11.35 147 SER A CA 1
ATOM 2799 C CA C SER A 1 179 ? -12.332 2.994 -8.016 0.32 9.02 147 SER A CA 1
ATOM 2800 C C . SER A 1 179 ? -13.614 3.083 -7.201 1.00 11.88 147 SER A C 1
ATOM 2801 O O . SER A 1 179 ? -14.580 3.722 -7.617 1.00 14.22 147 SER A O 1
ATOM 2823 N N . HIS A 1 180 ? -13.632 2.420 -6.042 1.00 11.58 148 HIS A N 1
ATOM 2824 C CA . HIS A 1 180 ? -14.835 2.384 -5.223 1.00 11.50 148 HIS A CA 1
ATOM 2825 C C . HIS A 1 180 ? -14.495 2.632 -3.764 1.00 11.11 148 HIS A C 1
ATOM 2826 O O . HIS A 1 180 ? -13.359 2.449 -3.323 1.00 12.55 148 HIS A O 1
ATOM 2840 N N . ASN A 1 181 ? -15.509 3.046 -3.018 1.00 10.71 149 ASN A N 1
ATOM 2841 C CA . ASN A 1 181 ? -15.477 3.057 -1.562 1.00 11.23 149 ASN A CA 1
ATOM 2842 C C . ASN A 1 181 ? -16.506 2.049 -1.068 1.00 11.47 149 ASN A C 1
ATOM 2843 O O . ASN A 1 181 ? -17.633 2.011 -1.574 1.00 14.59 149 ASN A O 1
ATOM 2854 N N . ALA A 1 182 ? -16.125 1.238 -0.090 1.00 9.26 150 ALA A N 1
ATOM 2855 C CA . ALA A 1 182 ? -17.025 0.271 0.523 1.00 9.32 150 ALA A CA 1
ATOM 2856 C C . ALA A 1 182 ? -17.039 0.529 2.019 1.00 8.07 150 ALA A C 1
ATOM 2857 O O . ALA A 1 182 ? -15.997 0.425 2.674 1.00 8.22 150 ALA A O 1
ATOM 2864 N N . TYR A 1 183 ? -18.209 0.858 2.553 1.00 7.63 151 TYR A N 1
ATOM 2865 C CA . TYR A 1 183 ? -18.347 1.155 3.972 1.00 7.78 151 TYR A CA 1
ATOM 2866 C C . TYR A 1 183 ? -18.486 -0.136 4.770 1.00 7.87 151 TYR A C 1
ATOM 2867 O O . TYR A 1 183 ? -19.259 -1.033 4.410 1.00 8.70 151 TYR A O 1
ATOM 2885 N N . ILE A 1 184 ? -17.739 -0.203 5.867 1.00 7.68 152 ILE A N 1
ATOM 2886 C CA A ILE A 1 184 ? -17.670 -1.356 6.757 0.75 7.60 152 ILE A CA 1
ATOM 2887 C CA B ILE A 1 184 ? -17.710 -1.362 6.746 0.25 8.56 152 ILE A CA 1
ATOM 2888 C C . ILE A 1 184 ? -18.397 -0.997 8.050 1.00 8.38 152 ILE A C 1
ATOM 2889 O O . ILE A 1 184 ? -18.129 0.057 8.636 1.00 8.88 152 ILE A O 1
ATOM 2920 N N . THR A 1 185 ? -19.278 -1.882 8.511 1.00 8.52 153 THR A N 1
ATOM 2921 C CA A THR A 1 185 ? -19.935 -1.725 9.798 0.63 10.95 153 THR A CA 1
ATOM 2922 C CA B THR A 1 185 ? -19.949 -1.733 9.791 0.37 6.33 153 THR A CA 1
ATOM 2923 C C . THR A 1 185 ? -19.775 -3.016 10.591 1.00 8.74 153 THR A C 1
ATOM 2924 O O . THR A 1 185 ? -19.664 -4.103 10.029 1.00 10.28 153 THR A O 1
ATOM 2945 N N . ALA A 1 186 ? -19.743 -2.895 11.908 1.00 9.22 154 ALA A N 1
ATOM 2946 C CA . ALA A 1 186 ? -19.685 -4.079 12.746 1.00 10.00 154 ALA A CA 1
ATOM 2947 C C . ALA A 1 186 ? -21.067 -4.699 12.895 1.00 11.83 154 ALA A C 1
ATOM 2948 O O . ALA A 1 186 ? -22.088 -4.006 12.913 1.00 14.17 154 ALA A O 1
ATOM 2955 N N . ASP A 1 187 ? -21.093 -6.020 13.026 1.00 13.02 155 ASP A N 1
ATOM 2956 C CA . ASP A 1 187 ? -22.297 -6.691 13.518 1.00 15.96 155 ASP A CA 1
ATOM 2957 C C . ASP A 1 187 ? -21.876 -7.471 14.764 1.00 16.14 155 ASP A C 1
ATOM 2958 O O . ASP A 1 187 ? -21.440 -8.622 14.676 1.00 16.21 155 ASP A O 1
ATOM 2967 N N . LYS A 1 188 ? -22.026 -6.819 15.917 1.00 18.16 156 LYS A N 1
ATOM 2968 C CA . LYS A 1 188 ? -21.531 -7.382 17.169 1.00 20.54 156 LYS A CA 1
ATOM 2969 C C . LYS A 1 188 ? -22.169 -8.733 17.475 1.00 21.52 156 LYS A C 1
ATOM 2970 O O . LYS A 1 188 ? -21.504 -9.639 17.993 1.00 20.86 156 LYS A O 1
ATOM 2974 N N . GLN A 1 189 ? -23.466 -8.872 17.190 1.00 23.49 157 GLN A N 1
ATOM 2975 C CA . GLN A 1 189 ? -24.168 -10.098 17.557 1.00 24.81 157 GLN A CA 1
ATOM 2976 C C . GLN A 1 189 ? -23.611 -11.298 16.805 1.00 24.43 157 GLN A C 1
ATOM 2977 O O . GLN A 1 189 ? -23.536 -12.406 17.352 1.00 25.46 157 GLN A O 1
ATOM 2984 N N . LYS A 1 190 ? -23.220 -11.100 15.551 1.00 23.49 158 LYS A N 1
ATOM 2985 C CA . LYS A 1 190 ? -22.627 -12.158 14.750 1.00 22.82 158 LYS A CA 1
ATOM 2986 C C . LYS A 1 190 ? -21.109 -12.184 14.841 1.00 19.69 158 LYS A C 1
ATOM 2987 O O . LYS A 1 190 ? -20.479 -12.976 14.136 1.00 20.32 158 LYS A O 1
ATOM 2997 N N . ASN A 1 191 ? -20.507 -11.322 15.661 1.00 16.76 159 ASN A N 1
ATOM 2998 C CA . ASN A 1 191 ? -19.058 -11.313 15.858 1.00 15.29 159 ASN A CA 1
ATOM 2999 C C . ASN A 1 191 ? -18.295 -11.051 14.562 1.00 14.16 159 ASN A C 1
ATOM 3000 O O . ASN A 1 191 ? -17.225 -11.619 14.325 1.00 15.67 159 ASN A O 1
ATOM 3011 N N . GLY A 1 192 ? -18.811 -10.162 13.728 1.00 12.33 160 GLY A N 1
ATOM 3012 C CA . GLY A 1 192 ? -18.194 -9.906 12.442 1.00 11.39 160 GLY A CA 1
ATOM 3013 C C . GLY A 1 192 ? -18.479 -8.538 11.905 1.00 9.95 160 GLY A C 1
ATOM 3014 O O . GLY A 1 192 ? -18.753 -7.599 12.659 1.00 11.55 160 GLY A O 1
ATOM 3018 N N A ILE A 1 193 ? -18.312 -8.387 10.582 0.67 9.94 161 ILE A N 1
ATOM 3019 N N B ILE A 1 193 ? -18.519 -8.441 10.590 0.33 6.55 161 ILE A N 1
ATOM 3020 C CA A ILE A 1 193 ? -18.566 -7.133 9.882 0.67 7.38 161 ILE A CA 1
ATOM 3021 C CA B ILE A 1 193 ? -18.755 -7.176 9.939 0.33 11.02 161 ILE A CA 1
ATOM 3022 C C A ILE A 1 193 ? -19.507 -7.381 8.701 0.67 8.68 161 ILE A C 1
ATOM 3023 C C B ILE A 1 193 ? -19.685 -7.401 8.763 0.33 5.12 161 ILE A C 1
ATOM 3024 O O A ILE A 1 193 ? -19.666 -8.514 8.229 0.67 7.96 161 ILE A O 1
ATOM 3025 O O B ILE A 1 193 ? -19.983 -8.529 8.355 0.33 6.95 161 ILE A O 1
ATOM 3056 N N . LYS A 1 194 ? -20.142 -6.293 8.231 1.00 7.92 162 LYS A N 1
ATOM 3057 C CA . LYS A 1 194 ? -20.974 -6.292 7.050 1.00 8.68 162 LYS A CA 1
ATOM 3058 C C . LYS A 1 194 ? -20.602 -5.093 6.195 1.00 7.82 162 LYS A C 1
ATOM 3059 O O . LYS A 1 194 ? -20.011 -4.114 6.663 1.00 8.31 162 LYS A O 1
ATOM 3079 N N . SER A 1 195 ? -20.974 -5.182 4.924 1.00 7.99 163 SER A N 1
ATOM 3080 C CA . SER A 1 195 ? -20.796 -4.074 4.008 1.00 7.65 163 SER A CA 1
ATOM 3081 C C . SER A 1 195 ? -21.789 -4.234 2.872 1.00 7.66 163 SER A C 1
ATOM 3082 O O . SER A 1 195 ? -22.025 -5.349 2.413 1.00 9.20 163 SER A O 1
ATOM 3090 N N . ASN A 1 196 ? -22.373 -3.132 2.422 1.00 7.87 164 ASN A N 1
ATOM 3091 C CA A ASN A 1 196 ? -23.121 -3.139 1.175 0.53 5.48 164 ASN A CA 1
ATOM 3092 C CA B ASN A 1 196 ? -23.166 -3.102 1.201 0.47 14.79 164 ASN A CA 1
ATOM 3093 C C . ASN A 1 196 ? -22.657 -1.948 0.352 1.00 8.47 164 ASN A C 1
ATOM 3094 O O . ASN A 1 196 ? -22.444 -0.850 0.875 1.00 8.83 164 ASN A O 1
ATOM 3115 N N . PHE A 1 197 ? -22.434 -2.199 -0.932 1.00 8.15 165 PHE A N 1
ATOM 3116 C CA . PHE A 1 197 ? -21.876 -1.196 -1.827 1.00 8.39 165 PHE A CA 1
ATOM 3117 C C . PHE A 1 197 ? -22.216 -1.581 -3.253 1.00 8.94 165 PHE A C 1
ATOM 3118 O O . PHE A 1 197 ? -22.492 -2.741 -3.554 1.00 9.35 165 PHE A O 1
ATOM 3135 N N . LYS A 1 198 ? -22.194 -0.587 -4.127 1.00 10.01 166 LYS A N 1
ATOM 3136 C CA . LYS A 1 198 ? -22.500 -0.781 -5.533 1.00 10.82 166 LYS A CA 1
ATOM 3137 C C . LYS A 1 198 ? -21.216 -0.662 -6.341 1.00 10.83 166 LYS A C 1
ATOM 3138 O O . LYS A 1 198 ? -20.470 0.313 -6.199 1.00 14.07 166 LYS A O 1
ATOM 3157 N N . ILE A 1 199 ? -20.971 -1.667 -7.174 1.00 9.85 167 ILE A N 1
ATOM 3158 C CA . ILE A 1 199 ? -19.904 -1.644 -8.164 1.00 9.69 167 ILE A CA 1
ATOM 3159 C C . ILE A 1 199 ? -20.516 -1.207 -9.486 1.00 9.70 167 ILE A C 1
ATOM 3160 O O . ILE A 1 199 ? -21.597 -1.674 -9.877 1.00 9.84 167 ILE A O 1
ATOM 3176 N N . ARG A 1 200 ? -19.819 -0.323 -10.182 1.00 11.22 168 ARG A N 1
ATOM 3177 C CA . ARG A 1 200 ? -20.275 0.235 -11.448 1.00 13.17 168 ARG A CA 1
ATOM 3178 C C . ARG A 1 200 ? -19.397 -0.338 -12.552 1.00 12.31 168 ARG A C 1
ATOM 3179 O O . ARG A 1 200 ? -18.207 -0.013 -12.628 1.00 13.78 168 ARG A O 1
ATOM 3200 N N . HIS A 1 201 ? -19.966 -1.211 -13.385 1.00 10.16 169 HIS A N 1
ATOM 3201 C CA . HIS A 1 201 ? -19.236 -1.801 -14.498 1.00 9.66 169 HIS A CA 1
ATOM 3202 C C . HIS A 1 201 ? -19.576 -1.069 -15.794 1.00 10.39 169 HIS A C 1
ATOM 3203 O O . HIS A 1 201 ? -20.740 -1.040 -16.199 1.00 12.77 169 HIS A O 1
ATOM 3217 N N . ASN A 1 202 ? -18.570 -0.521 -16.466 1.00 11.02 170 ASN A N 1
ATOM 3218 C CA . ASN A 1 202 ? -18.811 0.139 -17.743 1.00 11.58 170 ASN A CA 1
ATOM 3219 C C . ASN A 1 202 ? -19.210 -0.880 -18.813 1.00 11.07 170 ASN A C 1
ATOM 3220 O O . ASN A 1 202 ? -18.549 -1.912 -18.976 1.00 11.05 170 ASN A O 1
ATOM 3231 N N . VAL A 1 203 ? -20.280 -0.572 -19.565 1.00 11.55 171 VAL A N 1
ATOM 3232 C CA . VAL A 1 203 ? -20.779 -1.427 -20.637 1.00 11.63 171 VAL A CA 1
ATOM 3233 C C . VAL A 1 203 ? -20.288 -0.871 -21.959 1.00 12.63 171 VAL A C 1
ATOM 3234 O O . VAL A 1 203 ? -20.128 0.343 -22.128 1.00 13.19 171 VAL A O 1
ATOM 3247 N N . GLU A 1 204 ? -20.109 -1.760 -22.932 1.00 14.01 172 GLU A N 1
ATOM 3248 C CA A GLU A 1 204 ? -19.579 -1.371 -24.234 0.60 19.33 172 GLU A CA 1
ATOM 3249 C CA B GLU A 1 204 ? -19.555 -1.334 -24.211 0.40 11.81 172 GLU A CA 1
ATOM 3250 C C . GLU A 1 204 ? -20.469 -0.371 -24.962 1.00 17.21 172 GLU A C 1
ATOM 3251 O O . GLU A 1 204 ? -19.990 0.328 -25.858 1.00 20.83 172 GLU A O 1
ATOM 3274 N N . ASP A 1 205 ? -21.757 -0.312 -24.618 1.00 17.07 173 ASP A N 1
ATOM 3275 C CA . ASP A 1 205 ? -22.714 0.589 -25.254 1.00 18.36 173 ASP A CA 1
ATOM 3276 C C . ASP A 1 205 ? -22.783 1.955 -24.576 1.00 17.75 173 ASP A C 1
ATOM 3277 O O . ASP A 1 205 ? -23.680 2.752 -24.893 1.00 18.98 173 ASP A O 1
ATOM 3286 N N . GLY A 1 206 ? -21.847 2.238 -23.664 1.00 16.51 174 GLY A N 1
ATOM 3287 C CA . GLY A 1 206 ? -21.785 3.505 -22.981 1.00 15.99 174 GLY A CA 1
ATOM 3288 C C . GLY A 1 206 ? -22.607 3.581 -21.719 1.00 15.97 174 GLY A C 1
ATOM 3289 O O . GLY A 1 206 ? -22.526 4.593 -21.008 1.00 17.04 174 GLY A O 1
ATOM 3293 N N . SER A 1 207 ? -23.413 2.562 -21.432 1.00 15.95 175 SER A N 1
ATOM 3294 C CA . SER A 1 207 ? -24.176 2.514 -20.200 1.00 16.84 175 SER A CA 1
ATOM 3295 C C . SER A 1 207 ? -23.309 1.957 -19.075 1.00 15.86 175 SER A C 1
ATOM 3296 O O . SER A 1 207 ? -22.139 1.609 -19.260 1.00 14.84 175 SER A O 1
ATOM 3304 N N . VAL A 1 208 ? -23.906 1.890 -17.892 1.00 17.30 176 VAL A N 1
ATOM 3305 C CA . VAL A 1 208 ? -23.281 1.314 -16.713 1.00 17.65 176 VAL A CA 1
ATOM 3306 C C . VAL A 1 208 ? -24.123 0.130 -16.264 1.00 16.38 176 VAL A C 1
ATOM 3307 O O . VAL A 1 208 ? -25.358 0.187 -16.274 1.00 17.87 176 VAL A O 1
ATOM 3320 N N A GLN A 1 209 ? -23.455 -0.956 -15.881 0.66 8.70 177 GLN A N 1
ATOM 3321 N N B GLN A 1 209 ? -23.434 -0.949 -15.910 0.34 22.40 177 GLN A N 1
ATOM 3322 C CA A GLN A 1 209 ? -24.087 -2.152 -15.324 0.66 8.76 177 GLN A CA 1
ATOM 3323 C CA B GLN A 1 209 ? -24.028 -2.114 -15.278 0.34 23.82 177 GLN A CA 1
ATOM 3324 C C A GLN A 1 209 ? -23.803 -2.172 -13.822 0.66 13.92 177 GLN A C 1
ATOM 3325 C C B GLN A 1 209 ? -23.764 -2.005 -13.782 0.34 6.71 177 GLN A C 1
ATOM 3326 O O A GLN A 1 209 ? -22.663 -2.401 -13.407 0.66 9.22 177 GLN A O 1
ATOM 3327 O O B GLN A 1 209 ? -22.606 -1.940 -13.349 0.34 10.07 177 GLN A O 1
ATOM 3354 N N . LEU A 1 210 ? -24.834 -1.965 -13.004 1.00 12.44 178 LEU A N 1
ATOM 3355 C CA A LEU A 1 210 ? -24.657 -1.962 -11.563 0.57 8.30 178 LEU A CA 1
ATOM 3356 C CA B LEU A 1 210 ? -24.728 -1.960 -11.551 0.43 21.99 178 LEU A CA 1
ATOM 3357 C C . LEU A 1 210 ? -24.615 -3.383 -11.024 1.00 11.00 178 LEU A C 1
ATOM 3358 O O . LEU A 1 210 ? -25.333 -4.278 -11.498 1.00 10.89 178 LEU A O 1
ATOM 3389 N N . ALA A 1 211 ? -23.736 -3.578 -10.037 1.00 9.25 179 ALA A N 1
ATOM 3390 C CA . ALA A 1 211 ? -23.589 -4.843 -9.318 1.00 8.48 179 ALA A CA 1
ATOM 3391 C C . ALA A 1 211 ? -23.700 -4.502 -7.834 1.00 8.26 179 ALA A C 1
ATOM 3392 O O . ALA A 1 211 ? -22.748 -4.000 -7.227 1.00 8.78 179 ALA A O 1
ATOM 3399 N N A ASP A 1 212 ? -24.851 -4.810 -7.244 0.57 7.09 180 ASP A N 1
ATOM 3400 N N B ASP A 1 212 ? -24.891 -4.690 -7.279 0.43 10.08 180 ASP A N 1
ATOM 3401 C CA A ASP A 1 212 ? -25.144 -4.458 -5.859 0.57 12.47 180 ASP A CA 1
ATOM 3402 C CA B ASP A 1 212 ? -25.128 -4.406 -5.871 0.43 5.56 180 ASP A CA 1
ATOM 3403 C C A ASP A 1 212 ? -24.628 -5.548 -4.928 0.57 7.19 180 ASP A C 1
ATOM 3404 C C B ASP A 1 212 ? -24.529 -5.538 -5.051 0.43 8.38 180 ASP A C 1
ATOM 3405 O O A ASP A 1 212 ? -25.141 -6.679 -4.920 0.57 7.53 180 ASP A O 1
ATOM 3406 O O B ASP A 1 212 ? -24.862 -6.706 -5.278 0.43 7.77 180 ASP A O 1
ATOM 3423 N N . HIS A 1 213 ? -23.631 -5.198 -4.125 1.00 7.90 181 HIS A N 1
ATOM 3424 C CA . HIS A 1 213 ? -22.958 -6.148 -3.254 1.00 7.63 181 HIS A CA 1
ATOM 3425 C C . HIS A 1 213 ? -23.503 -6.066 -1.835 1.00 7.81 181 HIS A C 1
ATOM 3426 O O . HIS A 1 213 ? -23.558 -4.981 -1.243 1.00 8.43 181 HIS A O 1
ATOM 3441 N N A TYR A 1 214 ? -23.940 -7.193 -1.306 0.51 8.36 182 TYR A N 1
ATOM 3442 N N B TYR A 1 214 ? -23.800 -7.243 -1.275 0.49 6.96 182 TYR A N 1
ATOM 3443 C CA A TYR A 1 214 ? -24.166 -7.332 0.121 0.51 9.88 182 TYR A CA 1
ATOM 3444 C CA B TYR A 1 214 ? -24.223 -7.431 0.109 0.49 6.09 182 TYR A CA 1
ATOM 3445 C C A TYR A 1 214 ? -23.163 -8.358 0.615 0.51 7.38 182 TYR A C 1
ATOM 3446 C C B TYR A 1 214 ? -23.303 -8.466 0.747 0.49 6.54 182 TYR A C 1
ATOM 3447 O O A TYR A 1 214 ? -22.941 -9.386 -0.044 0.51 7.07 182 TYR A O 1
ATOM 3448 O O B TYR A 1 214 ? -23.336 -9.645 0.373 0.49 6.70 182 TYR A O 1
ATOM 3483 N N . GLN A 1 215 ? -22.509 -8.041 1.730 1.00 7.45 183 GLN A N 1
ATOM 3484 C CA . GLN A 1 215 ? -21.375 -8.804 2.225 1.00 7.04 183 GLN A CA 1
ATOM 3485 C C . GLN A 1 215 ? -21.448 -8.988 3.729 1.00 7.17 183 GLN A C 1
ATOM 3486 O O . GLN A 1 215 ? -21.824 -8.071 4.461 1.00 7.84 183 GLN A O 1
ATOM 3501 N N A GLN A 1 216 ? -21.041 -10.165 4.192 0.49 8.49 184 GLN A N 1
ATOM 3502 N N B GLN A 1 216 ? -21.054 -10.179 4.177 0.51 6.73 184 GLN A N 1
ATOM 3503 C CA A GLN A 1 216 ? -20.854 -10.379 5.616 0.49 8.89 184 GLN A CA 1
ATOM 3504 C CA B GLN A 1 216 ? -20.890 -10.504 5.585 0.51 7.91 184 GLN A CA 1
ATOM 3505 C C A GLN A 1 216 ? -19.655 -11.279 5.853 0.49 7.45 184 GLN A C 1
ATOM 3506 C C B GLN A 1 216 ? -19.546 -11.195 5.754 0.51 7.56 184 GLN A C 1
ATOM 3507 O O A GLN A 1 216 ? -19.459 -12.279 5.148 0.49 7.40 184 GLN A O 1
ATOM 3508 O O B GLN A 1 216 ? -19.111 -11.948 4.875 0.51 7.48 184 GLN A O 1
ATOM 3535 N N . ASN A 1 217 ? -18.875 -10.923 6.869 1.00 7.13 185 ASN A N 1
ATOM 3536 C CA . ASN A 1 217 ? -17.658 -11.628 7.219 1.00 7.23 185 ASN A CA 1
ATOM 3537 C C . ASN A 1 217 ? -17.733 -12.053 8.676 1.00 7.50 185 ASN A C 1
ATOM 3538 O O . ASN A 1 217 ? -18.139 -11.264 9.535 1.00 8.77 185 ASN A O 1
ATOM 3550 N N . THR A 1 218 ? -17.308 -13.286 8.953 1.00 7.63 186 THR A N 1
ATOM 3551 C CA A THR A 1 218 ? -17.307 -13.810 10.299 0.51 11.70 186 THR A CA 1
ATOM 3552 C CA B THR A 1 218 ? -17.349 -13.883 10.282 0.49 5.96 186 THR A CA 1
ATOM 3553 C C . THR A 1 218 ? -16.046 -14.633 10.523 1.00 7.94 186 THR A C 1
ATOM 3554 O O . THR A 1 218 ? -15.569 -15.323 9.620 1.00 8.70 186 THR A O 1
ATOM 3575 N N . PRO A 1 219 ? -15.476 -14.572 11.721 1.00 8.14 187 PRO A N 1
ATOM 3576 C CA . PRO A 1 219 ? -14.247 -15.335 11.966 1.00 8.77 187 PRO A CA 1
ATOM 3577 C C . PRO A 1 219 ? -14.487 -16.833 11.841 1.00 9.05 187 PRO A C 1
ATOM 3578 O O . PRO A 1 219 ? -15.559 -17.340 12.172 1.00 10.93 187 PRO A O 1
ATOM 3589 N N . ILE A 1 220 ? -13.453 -17.552 11.390 1.00 9.50 188 ILE A N 1
ATOM 3590 C CA . ILE A 1 220 ? -13.487 -19.016 11.376 1.00 11.63 188 ILE A CA 1
ATOM 3591 C C . ILE A 1 220 ? -13.232 -19.575 12.765 1.00 14.33 188 ILE A C 1
ATOM 3592 O O . ILE A 1 220 ? -13.856 -20.559 13.184 1.00 16.78 188 ILE A O 1
ATOM 3608 N N . GLY A 1 221 ? -12.287 -18.978 13.483 1.00 15.58 189 GLY A N 1
ATOM 3609 C CA . GLY A 1 221 ? -11.904 -19.460 14.788 1.00 16.92 189 GLY A CA 1
ATOM 3610 C C . GLY A 1 221 ? -12.646 -18.758 15.906 1.00 17.04 189 GLY A C 1
ATOM 3611 O O . GLY A 1 221 ? -13.483 -17.878 15.693 1.00 17.60 189 GLY A O 1
ATOM 3615 N N . ASP A 1 222 ? -12.319 -19.179 17.128 1.00 17.06 190 ASP A N 1
ATOM 3616 C CA . ASP A 1 222 ? -12.968 -18.697 18.333 1.00 17.74 190 ASP A CA 1
ATOM 3617 C C . ASP A 1 222 ? -12.178 -17.607 19.039 1.00 16.86 190 ASP A C 1
ATOM 3618 O O . ASP A 1 222 ? -12.668 -17.051 20.026 1.00 18.17 190 ASP A O 1
ATOM 3627 N N . GLY A 1 223 ? -10.969 -17.305 18.587 1.00 15.90 191 GLY A N 1
ATOM 3628 C CA . GLY A 1 223 ? -10.189 -16.253 19.186 1.00 16.47 191 GLY A CA 1
ATOM 3629 C C . GLY A 1 223 ? -10.846 -14.911 18.964 1.00 15.61 191 GLY A C 1
ATOM 3630 O O . GLY A 1 223 ? -11.421 -14.651 17.903 1.00 15.67 191 GLY A O 1
ATOM 3634 N N . PRO A 1 224 ? -10.791 -14.033 19.962 1.00 14.57 192 PRO A N 1
ATOM 3635 C CA . PRO A 1 224 ? -11.416 -12.713 19.809 1.00 13.89 192 PRO A CA 1
ATOM 3636 C C . PRO A 1 224 ? -10.849 -11.938 18.636 1.00 13.01 192 PRO A C 1
ATOM 3637 O O . PRO A 1 224 ? -9.672 -12.055 18.292 1.00 14.82 192 PRO A O 1
ATOM 3648 N N . VAL A 1 225 ? -11.710 -11.115 18.043 1.00 11.03 193 VAL A N 1
ATOM 3649 C CA . VAL A 1 225 ? -11.355 -10.275 16.909 1.00 10.38 193 VAL A CA 1
ATOM 3650 C C . VAL A 1 225 ? -11.654 -8.812 17.244 1.00 10.23 193 VAL A C 1
ATOM 3651 O O . VAL A 1 225 ? -12.304 -8.501 18.233 1.00 12.33 193 VAL A O 1
ATOM 3664 N N . LEU A 1 226 ? -11.157 -7.914 16.400 1.00 9.68 194 LEU A N 1
ATOM 3665 C CA . LEU A 1 226 ? -11.468 -6.496 16.503 1.00 10.03 194 LEU A CA 1
ATOM 3666 C C . LEU A 1 226 ? -12.750 -6.223 15.742 1.00 10.07 194 LEU A C 1
ATOM 3667 O O . LEU A 1 226 ? -12.853 -6.559 14.563 1.00 12.00 194 LEU A O 1
ATOM 3683 N N . LEU A 1 227 ? -13.717 -5.607 16.418 1.00 10.50 195 LEU A N 1
ATOM 3684 C CA . LEU A 1 227 ? -14.960 -5.202 15.776 1.00 11.13 195 LEU A CA 1
ATOM 3685 C C . LEU A 1 227 ? -14.924 -3.697 15.580 1.00 10.16 195 LEU A C 1
ATOM 3686 O O . LEU A 1 227 ? -14.794 -2.930 16.546 1.00 12.67 195 LEU A O 1
ATOM 3702 N N . PRO A 1 228 ? -14.984 -3.243 14.341 1.00 8.17 196 PRO A N 1
ATOM 3703 C CA . PRO A 1 228 ? -14.620 -1.861 14.039 1.00 8.12 196 PRO A CA 1
ATOM 3704 C C . PRO A 1 228 ? -15.756 -0.876 14.241 1.00 7.94 196 PRO A C 1
ATOM 3705 O O . PRO A 1 228 ? -16.935 -1.201 14.096 1.00 9.13 196 PRO A O 1
ATOM 3716 N N . ASP A 1 229 ? -15.367 0.378 14.483 1.00 8.00 197 ASP A N 1
ATOM 3717 C CA . ASP A 1 229 ? -16.266 1.494 14.231 1.00 7.85 197 ASP A CA 1
ATOM 3718 C C . ASP A 1 229 ? -16.467 1.637 12.716 1.00 7.43 197 ASP A C 1
ATOM 3719 O O . ASP A 1 229 ? -15.654 1.176 11.906 1.00 7.90 197 ASP A O 1
ATOM 3728 N N . ASN A 1 230 ? -17.545 2.319 12.333 1.00 7.33 198 ASN A N 1
ATOM 3729 C CA . ASN A 1 230 ? -17.829 2.532 10.922 1.00 7.31 198 ASN A CA 1
ATOM 3730 C C . ASN A 1 230 ? -16.673 3.256 10.233 1.00 6.91 198 ASN A C 1
ATOM 3731 O O . ASN A 1 230 ? -16.111 4.227 10.752 1.00 7.91 198 ASN A O 1
ATOM 3742 N N . HIS A 1 231 ? -16.338 2.785 9.038 1.00 6.84 199 HIS A N 1
ATOM 3743 C CA . HIS A 1 231 ? -15.292 3.386 8.225 1.00 6.81 199 HIS A CA 1
ATOM 3744 C C . HIS A 1 231 ? -15.492 2.878 6.807 1.00 6.85 199 HIS A C 1
ATOM 3745 O O . HIS A 1 231 ? -16.485 2.203 6.524 1.00 8.07 199 HIS A O 1
ATOM 3759 N N . TYR A 1 232 ? -14.565 3.189 5.907 1.00 6.78 200 TYR A N 1
ATOM 3760 C CA . TYR A 1 232 ? -14.657 2.653 4.557 1.00 7.23 200 TYR A CA 1
ATOM 3761 C C . TYR A 1 232 ? -13.292 2.221 4.057 1.00 7.13 200 TYR A C 1
ATOM 3762 O O . TYR A 1 232 ? -12.248 2.607 4.588 1.00 7.23 200 TYR A O 1
ATOM 3780 N N . LEU A 1 233 ? -13.327 1.385 3.024 1.00 6.98 201 LEU A N 1
ATOM 3781 C CA . LEU A 1 233 ? -12.153 0.994 2.263 1.00 6.99 201 LEU A CA 1
ATOM 3782 C C . LEU A 1 233 ? -12.247 1.611 0.875 1.00 7.44 201 LEU A C 1
ATOM 3783 O O . LEU A 1 233 ? -13.299 1.561 0.234 1.00 9.40 201 LEU A O 1
ATOM 3799 N N A SER A 1 234 ? -11.114 2.149 0.422 0.54 10.89 202 SER A N 1
ATOM 3800 N N B SER A 1 234 ? -11.168 2.246 0.440 0.34 5.32 202 SER A N 1
ATOM 3801 N N C SER A 1 234 ? -11.136 2.133 0.382 0.12 3.44 202 SER A N 1
ATOM 3802 C CA A SER A 1 234 ? -10.969 2.830 -0.856 0.54 7.18 202 SER A CA 1
ATOM 3803 C CA B SER A 1 234 ? -11.093 2.844 -0.884 0.34 12.20 202 SER A CA 1
ATOM 3804 C CA C SER A 1 234 ? -11.119 2.670 -0.970 0.12 2.65 202 SER A CA 1
ATOM 3805 C C A SER A 1 234 ? -10.049 2.009 -1.752 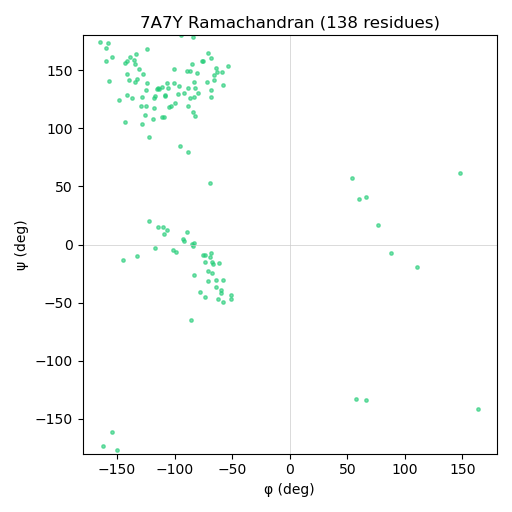0.54 9.68 202 SER A C 1
ATOM 3806 C C B SER A 1 234 ? -10.227 1.942 -1.745 0.34 4.13 202 SER A C 1
ATOM 3807 C C C SER A 1 234 ? -10.087 1.944 -1.829 0.12 12.58 202 SER A C 1
ATOM 3808 O O A SER A 1 234 ? -8.966 1.597 -1.322 0.54 10.07 202 SER A O 1
ATOM 3809 O O B SER A 1 234 ? -9.139 1.544 -1.321 0.34 5.55 202 SER A O 1
ATOM 3810 O O C SER A 1 234 ? -8.925 1.804 -1.444 0.12 7.18 202 SER A O 1
ATOM 3832 N N A THR A 1 235 ? -10.467 1.794 -3.001 0.59 7.85 203 THR A N 1
ATOM 3833 N N B THR A 1 235 ? -10.708 1.603 -2.937 0.41 6.70 203 THR A N 1
ATOM 3834 C CA A THR A 1 235 ? -9.770 0.903 -3.919 0.59 7.84 203 THR A CA 1
ATOM 3835 C CA B THR A 1 235 ? -10.000 0.666 -3.796 0.41 8.06 203 THR A CA 1
ATOM 3836 C C A THR A 1 235 ? -9.291 1.656 -5.155 0.59 6.52 203 THR A C 1
ATOM 3837 C C B THR A 1 235 ? -9.734 1.267 -5.165 0.41 7.94 203 THR A C 1
ATOM 3838 O O A THR A 1 235 ? -9.940 2.606 -5.617 0.59 7.88 203 THR A O 1
ATOM 3839 O O B THR A 1 235 ? -10.566 1.984 -5.715 0.41 9.70 203 THR A O 1
ATOM 3860 N N A GLN A 1 236 ? -8.135 1.218 -5.676 0.42 5.85 204 GLN A N 1
ATOM 3861 N N B GLN A 1 236 ? -8.562 0.968 -5.704 0.58 7.84 204 GLN A N 1
ATOM 3862 C CA A GLN A 1 236 ? -7.617 1.598 -6.985 0.42 5.15 204 GLN A CA 1
ATOM 3863 C CA B GLN A 1 236 ? -8.147 1.364 -7.035 0.58 9.94 204 GLN A CA 1
ATOM 3864 C C A GLN A 1 236 ? -7.197 0.328 -7.718 0.42 6.37 204 GLN A C 1
ATOM 3865 C C B GLN A 1 236 ? -7.642 0.114 -7.737 0.58 9.24 204 GLN A C 1
ATOM 3866 O O A GLN A 1 236 ? -6.482 -0.492 -7.142 0.42 6.33 204 GLN A O 1
ATOM 3867 O O B GLN A 1 236 ? -7.028 -0.756 -7.113 0.58 8.14 204 GLN A O 1
ATOM 3894 N N A ASN A 1 237 ? -7.619 0.159 -8.981 0.52 8.70 205 ASN A N 1
ATOM 3895 N N B ASN A 1 237 ? -7.881 0.053 -9.042 0.48 9.33 205 ASN A N 1
ATOM 3896 C CA A ASN A 1 237 ? -7.500 -1.127 -9.681 0.52 9.12 205 ASN A CA 1
ATOM 3897 C CA B ASN A 1 237 ? -7.641 -1.139 -9.831 0.48 11.87 205 ASN A CA 1
ATOM 3898 C C A ASN A 1 237 ? -7.126 -0.932 -11.146 0.52 8.17 205 ASN A C 1
ATOM 3899 C C B ASN A 1 237 ? -6.984 -0.764 -11.155 0.48 9.36 205 ASN A C 1
ATOM 3900 O O A ASN A 1 237 ? -7.827 -0.215 -11.873 0.52 8.30 205 ASN A O 1
ATOM 3901 O O B ASN A 1 237 ? -7.309 0.261 -11.773 0.48 7.59 205 ASN A O 1
ATOM 3922 N N . LYS A 1 238 ? -6.048 -1.603 -11.585 1.00 8.35 206 LYS A N 1
ATOM 3923 C CA . LYS A 1 238 ? -5.581 -1.592 -12.968 1.00 8.26 206 LYS A CA 1
ATOM 3924 C C . LYS A 1 238 ? -5.609 -3.026 -13.471 1.00 7.84 206 LYS A C 1
ATOM 3925 O O . LYS A 1 238 ? -4.982 -3.912 -12.883 1.00 7.91 206 LYS A O 1
ATOM 3945 N N . LEU A 1 239 ? -6.332 -3.253 -14.558 1.00 7.78 207 LEU A N 1
ATOM 3946 C CA . LEU A 1 239 ? -6.448 -4.565 -15.179 1.00 7.73 207 LEU A CA 1
ATOM 3947 C C . LEU A 1 239 ? -5.642 -4.589 -16.466 1.00 7.76 207 LEU A C 1
ATOM 3948 O O . LEU A 1 239 ? -5.664 -3.630 -17.240 1.00 9.76 207 LEU A O 1
ATOM 3964 N N . SER A 1 240 ? -4.941 -5.690 -16.708 1.00 7.42 208 SER A N 1
ATOM 3965 C CA . SER A 1 240 ? -4.108 -5.799 -17.897 1.00 7.57 208 SER A CA 1
ATOM 3966 C C . SER A 1 240 ? -4.029 -7.259 -18.331 1.00 7.35 208 SER A C 1
ATOM 3967 O O . SER A 1 240 ? -4.668 -8.146 -17.757 1.00 6.89 208 SER A O 1
ATOM 3975 N N . LYS A 1 241 ? -3.242 -7.499 -19.377 1.00 8.15 209 LYS A N 1
ATOM 3976 C CA . LYS A 1 241 ? -3.045 -8.825 -19.938 1.00 8.53 209 LYS A CA 1
ATOM 3977 C C . LYS A 1 241 ? -1.555 -9.118 -20.025 1.00 9.02 209 LYS A C 1
ATOM 3978 O O . LYS A 1 241 ? -0.754 -8.221 -20.274 1.00 10.67 209 LYS A O 1
ATOM 3997 N N . ASP A 1 242 ? -1.198 -10.394 -19.839 1.00 8.33 210 ASP A N 1
ATOM 3998 C CA . ASP A 1 242 ? 0.150 -10.928 -20.024 1.00 8.73 210 ASP A CA 1
ATOM 3999 C C . ASP A 1 242 ? 0.311 -11.250 -21.507 1.00 9.17 210 ASP A C 1
ATOM 4000 O O . ASP A 1 242 ? -0.392 -12.125 -22.021 1.00 9.04 210 ASP A O 1
ATOM 4009 N N . PRO A 1 243 ? 1.202 -10.549 -22.225 1.00 10.99 211 PRO A N 1
ATOM 4010 C CA . PRO A 1 243 ? 1.285 -10.722 -23.688 1.00 12.38 211 PRO A CA 1
ATOM 4011 C C . PRO A 1 243 ? 1.803 -12.083 -24.100 1.00 12.67 211 PRO A C 1
ATOM 4012 O O . PRO A 1 243 ? 1.772 -12.404 -25.293 1.00 14.21 211 PRO A O 1
ATOM 4023 N N . ASN A 1 244 ? 2.261 -12.901 -23.158 1.00 11.69 212 ASN A N 1
ATOM 4024 C CA . ASN A 1 244 ? 2.745 -14.240 -23.456 1.00 12.64 212 ASN A CA 1
ATOM 4025 C C . ASN A 1 244 ? 1.813 -15.331 -22.961 1.00 11.39 212 ASN A C 1
ATOM 4026 O O . ASN A 1 244 ? 2.181 -16.511 -23.004 1.00 13.01 212 ASN A O 1
ATOM 4037 N N . GLU A 1 245 ? 0.617 -14.974 -22.503 1.00 9.54 213 GLU A N 1
ATOM 4038 C CA . GLU A 1 245 ? -0.315 -15.930 -21.915 1.00 8.93 213 GLU A CA 1
ATOM 4039 C C . GLU A 1 245 ? -1.424 -16.268 -22.907 1.00 8.79 213 GLU A C 1
ATOM 4040 O O . GLU A 1 245 ? -2.200 -15.390 -23.293 1.00 9.69 213 GLU A O 1
ATOM 4052 N N . LYS A 1 246 ? -1.519 -17.553 -23.276 1.00 8.69 214 LYS A N 1
ATOM 4053 C CA . LYS A 1 246 ? -2.555 -18.026 -24.184 1.00 9.35 214 LYS A CA 1
ATOM 4054 C C . LYS A 1 246 ? -3.881 -18.310 -23.486 1.00 8.81 214 LYS A C 1
ATOM 4055 O O . LYS A 1 246 ? -4.930 -18.287 -24.139 1.00 10.44 214 LYS A O 1
ATOM 4074 N N . ARG A 1 247 ? -3.864 -18.622 -22.194 1.00 7.81 215 ARG A N 1
ATOM 4075 C CA . ARG A 1 247 ? -5.088 -18.927 -21.480 1.00 7.60 215 ARG A CA 1
ATOM 4076 C C . ARG A 1 247 ? -5.857 -17.645 -21.188 1.00 7.47 215 ARG A C 1
ATOM 4077 O O . ARG A 1 247 ? -5.298 -16.550 -21.153 1.00 8.65 215 ARG A O 1
ATOM 4098 N N . ASP A 1 248 ? -7.160 -17.793 -20.965 1.00 7.28 216 ASP A N 1
ATOM 4099 C CA . ASP A 1 248 ? -8.006 -16.674 -20.554 1.00 7.18 216 ASP A CA 1
ATOM 4100 C C . ASP A 1 248 ? -7.594 -16.272 -19.142 1.00 6.63 216 ASP A C 1
ATOM 4101 O O . ASP A 1 248 ? -7.502 -17.128 -18.256 1.00 7.09 216 ASP A O 1
ATOM 4110 N N . HIS A 1 249 ? -7.298 -14.986 -18.941 1.00 6.52 217 HIS A N 1
ATOM 4111 C CA . HIS A 1 249 ? -6.629 -14.575 -17.709 1.00 6.37 217 HIS A CA 1
ATOM 4112 C C . HIS A 1 249 ? -6.838 -13.087 -17.455 1.00 6.09 217 HIS A C 1
ATOM 4113 O O . HIS A 1 249 ? -7.272 -12.339 -18.327 1.00 6.70 217 HIS A O 1
ATOM 4127 N N . MET A 1 250 ? -6.470 -12.662 -16.243 1.00 6.24 218 MET A N 1
ATOM 4128 C CA . MET A 1 250 ? -6.505 -11.260 -15.850 1.00 6.11 218 MET A CA 1
ATOM 4129 C C . MET A 1 250 ? -5.281 -10.973 -14.988 1.00 5.75 218 MET A C 1
ATOM 4130 O O . MET A 1 250 ? -5.035 -11.673 -14.002 1.00 6.69 218 MET A O 1
ATOM 4144 N N . VAL A 1 251 ? -4.531 -9.930 -15.337 1.00 6.01 219 VAL A N 1
ATOM 4145 C CA . VAL A 1 251 ? -3.479 -9.384 -14.490 1.00 6.22 219 VAL A CA 1
ATOM 4146 C C . VAL A 1 251 ? -4.071 -8.196 -13.747 1.00 5.81 219 VAL A C 1
ATOM 4147 O O . VAL A 1 251 ? -4.686 -7.313 -14.361 1.00 6.77 219 VAL A O 1
ATOM 4160 N N . LEU A 1 252 ? -3.901 -8.180 -12.430 1.00 5.87 220 LEU A N 1
ATOM 4161 C CA . LEU A 1 252 ? -4.521 -7.185 -11.571 1.00 6.07 220 LEU A CA 1
ATOM 4162 C C . LEU A 1 252 ? -3.481 -6.538 -10.670 1.00 5.96 220 LEU A C 1
ATOM 4163 O O . LEU A 1 252 ? -2.749 -7.227 -9.957 1.00 6.76 220 LEU A O 1
ATOM 4179 N N . LEU A 1 253 ? -3.443 -5.212 -10.692 1.00 6.35 221 LEU A N 1
ATOM 4180 C CA . LEU A 1 253 ? -2.684 -4.393 -9.752 1.00 6.83 221 LEU A CA 1
ATOM 4181 C C . LEU A 1 253 ? -3.714 -3.585 -8.981 1.00 6.95 221 LEU A C 1
ATOM 4182 O O . LEU A 1 253 ? -4.455 -2.798 -9.579 1.00 8.62 221 LEU A O 1
ATOM 4198 N N A GLU A 1 254 ? -3.791 -3.780 -7.658 0.45 5.86 222 GLU A N 1
ATOM 4199 N N B GLU A 1 254 ? -3.736 -3.759 -7.668 0.28 7.12 222 GLU A N 1
ATOM 4200 N N C GLU A 1 254 ? -3.769 -3.788 -7.670 0.27 8.14 222 GLU A N 1
ATOM 4201 C CA A GLU A 1 254 ? -4.873 -3.196 -6.866 0.45 9.79 222 GLU A CA 1
ATOM 4202 C CA B GLU A 1 254 ? -4.777 -3.168 -6.855 0.28 2.18 222 GLU A CA 1
ATOM 4203 C CA C GLU A 1 254 ? -4.804 -3.190 -6.847 0.27 12.18 222 GLU A CA 1
ATOM 4204 C C A GLU A 1 254 ? -4.338 -2.653 -5.553 0.45 6.25 222 GLU A C 1
ATOM 4205 C C B GLU A 1 254 ? -4.164 -2.551 -5.614 0.28 5.68 222 GLU A C 1
ATOM 4206 C C C GLU A 1 254 ? -4.182 -2.566 -5.610 0.27 7.01 222 GLU A C 1
ATOM 4207 O O A GLU A 1 254 ? -3.534 -3.308 -4.901 0.45 6.84 222 GLU A O 1
ATOM 4208 O O B GLU A 1 254 ? -3.152 -3.032 -5.089 0.28 5.51 222 GLU A O 1
ATOM 4209 O O C GLU A 1 254 ? -3.174 -3.054 -5.083 0.27 6.12 222 GLU A O 1
ATOM 4243 N N . PHE A 1 255 ? -4.789 -1.467 -5.166 1.00 6.37 223 PHE A N 1
ATOM 4244 C CA . PHE A 1 255 ? -4.435 -0.851 -3.901 1.00 7.35 223 PHE A CA 1
ATOM 4245 C C . PHE A 1 255 ? -5.704 -0.640 -3.091 1.00 7.17 223 PHE A C 1
ATOM 4246 O O . PHE A 1 255 ? -6.687 -0.108 -3.611 1.00 8.98 223 PHE A O 1
ATOM 4265 N N . VAL A 1 256 ? -5.669 -1.014 -1.812 1.00 7.12 224 VAL A N 1
ATOM 4266 C CA . VAL A 1 256 ? -6.807 -0.861 -0.916 1.00 7.65 224 VAL A CA 1
ATOM 4267 C C . VAL A 1 256 ? -6.330 -0.140 0.337 1.00 7.14 224 VAL A C 1
ATOM 4268 O O . VAL A 1 256 ? -5.327 -0.541 0.938 1.00 7.83 224 VAL A O 1
ATOM 4281 N N A THR A 1 257 ? -7.063 0.904 0.732 0.74 7.27 225 THR A N 1
ATOM 4282 N N B THR A 1 257 ? -7.050 0.907 0.744 0.26 6.97 225 THR A N 1
ATOM 4283 C CA A THR A 1 257 ? -6.748 1.745 1.880 0.74 7.27 225 THR A CA 1
ATOM 4284 C CA B THR A 1 257 ? -6.671 1.691 1.917 0.26 8.42 225 THR A CA 1
ATOM 4285 C C A THR A 1 257 ? -7.989 1.934 2.744 0.74 7.42 225 THR A C 1
ATOM 4286 C C B THR A 1 257 ? -7.903 2.036 2.744 0.26 5.77 225 THR A C 1
ATOM 4287 O O A THR A 1 257 ? -9.086 2.162 2.226 0.74 8.43 225 THR A O 1
ATOM 4288 O O B THR A 1 257 ? -8.900 2.514 2.198 0.26 5.16 225 THR A O 1
ATOM 4309 N N . ALA A 1 258 ? -7.822 1.831 4.058 1.00 6.95 226 ALA A N 1
ATOM 4310 C CA . ALA A 1 258 ? -8.906 2.186 4.960 1.00 7.05 226 ALA A CA 1
ATOM 4311 C C . ALA A 1 258 ? -8.886 3.684 5.231 1.00 6.82 226 ALA A C 1
ATOM 4312 O O . ALA A 1 258 ? -7.825 4.315 5.279 1.00 7.62 226 ALA A O 1
ATOM 4320 N N . ALA A 1 259 ? -10.072 4.247 5.441 1.00 6.79 227 ALA A N 1
ATOM 4321 C CA . ALA A 1 259 ? -10.223 5.683 5.576 1.00 8.25 227 ALA A CA 1
ATOM 4322 C C . ALA A 1 259 ? -11.509 5.999 6.327 1.00 7.38 227 ALA A C 1
ATOM 4323 O O . ALA A 1 259 ? -12.332 5.134 6.613 1.00 7.70 227 ALA A O 1
ATOM 4330 N N . GLY A 1 260 ? -11.675 7.280 6.622 1.00 8.58 228 GLY A N 1
ATOM 4331 C CA . GLY A 1 260 ? -12.923 7.824 7.109 1.00 8.87 228 GLY A CA 1
ATOM 4332 C C . GLY A 1 260 ? -12.920 8.282 8.546 1.00 9.03 228 GLY A C 1
ATOM 4333 O O . GLY A 1 260 ? -13.799 9.055 8.938 1.00 10.19 228 GLY A O 1
ATOM 4337 N N . ILE A 1 261 ? -11.972 7.824 9.341 1.00 9.46 229 ILE A N 1
ATOM 4338 C CA . ILE A 1 261 ? -11.847 8.207 10.741 1.00 10.58 229 ILE A CA 1
ATOM 4339 C C . ILE A 1 261 ? -10.592 9.056 10.817 1.00 12.34 229 ILE A C 1
ATOM 4340 O O . ILE A 1 261 ? -9.485 8.543 10.635 1.00 15.06 229 ILE A O 1
ATOM 4356 N N . THR A 1 262 ? -10.763 10.361 11.037 0.85 10.79 230 THR A N 1
ATOM 4357 C CA . THR A 1 262 ? -9.638 11.282 10.966 0.85 11.22 230 THR A CA 1
ATOM 4358 C C . THR A 1 262 ? -9.725 12.418 11.964 0.85 13.62 230 THR A C 1
ATOM 4359 O O . THR A 1 262 ? -8.698 13.063 12.185 0.85 14.11 230 THR A O 1
ATOM 4370 N N . LEU A 1 263 ? -10.873 12.653 12.609 0.85 11.96 231 LEU A N 1
ATOM 4371 C CA . LEU A 1 263 ? -11.066 13.860 13.408 0.85 12.84 231 LEU A CA 1
ATOM 4372 C C . LEU A 1 263 ? -9.932 14.078 14.400 0.85 11.76 231 LEU A C 1
ATOM 4373 O O . LEU A 1 263 ? -9.416 15.197 14.538 0.85 12.48 231 LEU A O 1
ATOM 4389 N N . GLY A 1 264 ? -9.552 13.033 15.129 0.85 13.22 232 GLY A N 1
ATOM 4390 C CA . GLY A 1 264 ? -8.508 13.199 16.120 0.85 13.66 232 GLY A CA 1
ATOM 4391 C C . GLY A 1 264 ? -7.209 13.664 15.499 0.85 11.41 232 GLY A C 1
ATOM 4392 O O . GLY A 1 264 ? -6.459 14.439 16.105 0.85 15.25 232 GLY A O 1
ATOM 4396 N N A MET A 1 265 ? -6.921 13.216 14.279 0.29 7.15 233 MET A N 1
ATOM 4397 N N B MET A 1 265 ? -6.918 13.183 14.290 0.56 16.74 233 MET A N 1
ATOM 4398 C CA A MET A 1 265 ? -5.707 13.663 13.608 0.29 4.85 233 MET A CA 1
ATOM 4399 C CA B MET A 1 265 ? -5.740 13.644 13.569 0.56 44.52 233 MET A CA 1
ATOM 4400 C C A MET A 1 265 ? -5.901 15.047 12.996 0.29 3.88 233 MET A C 1
ATOM 4401 C C B MET A 1 265 ? -5.941 15.067 13.076 0.56 43.21 233 MET A C 1
ATOM 4402 O O A MET A 1 265 ? -5.010 15.892 13.087 0.29 5.07 233 MET A O 1
ATOM 4403 O O B MET A 1 265 ? -5.099 15.940 13.306 0.56 21.02 233 MET A O 1
ATOM 4430 N N . ASP A 1 266 ? -7.061 15.318 12.396 0.86 11.95 234 ASP A N 1
ATOM 4431 C CA . ASP A 1 266 ? -7.332 16.660 11.890 0.86 11.57 234 ASP A CA 1
ATOM 4432 C C . ASP A 1 266 ? -7.142 17.726 12.970 0.86 12.79 234 ASP A C 1
ATOM 4433 O O . ASP A 1 266 ? -6.638 18.824 12.690 0.86 12.46 234 ASP A O 1
ATOM 4442 N N A GLU A 1 267 ? -7.535 17.419 14.210 0.50 38.61 235 GLU A N 1
ATOM 4443 N N B GLU A 1 267 ? -7.536 17.421 14.206 0.35 5.62 235 GLU A N 1
ATOM 4444 C CA A GLU A 1 267 ? -7.414 18.385 15.295 0.50 9.16 235 GLU A CA 1
ATOM 4445 C CA B GLU A 1 267 ? -7.407 18.374 15.304 0.35 30.45 235 GLU A CA 1
ATOM 4446 C C A GLU A 1 267 ? -5.964 18.781 15.560 0.50 26.13 235 GLU A C 1
ATOM 4447 C C B GLU A 1 267 ? -5.962 18.784 15.551 0.35 6.24 235 GLU A C 1
ATOM 4448 O O A GLU A 1 267 ? -5.718 19.846 16.135 0.50 40.27 235 GLU A O 1
ATOM 4449 O O B GLU A 1 267 ? -5.720 19.860 16.108 0.35 8.51 235 GLU A O 1
ATOM 4472 N N . LEU A 1 268 ? -4.999 17.951 15.155 0.85 9.89 236 LEU A N 1
ATOM 4473 C CA . LEU A 1 268 ? -3.596 18.240 15.414 0.85 9.87 236 LEU A CA 1
ATOM 4474 C C . LEU A 1 268 ? -3.039 19.341 14.531 0.85 9.50 236 LEU A C 1
ATOM 4475 O O . LEU A 1 268 ? -1.950 19.851 14.817 0.85 11.88 236 LEU A O 1
ATOM 4492 N N . TYR A 1 269 ? -3.741 19.706 13.466 0.85 9.51 237 TYR A N 1
ATOM 4493 C CA . TYR A 1 269 ? -3.247 20.667 12.490 0.85 11.13 237 TYR A CA 1
ATOM 4494 C C . TYR A 1 269 ? -4.074 21.940 12.488 0.85 12.79 237 TYR A C 1
ATOM 4495 O O . TYR A 1 269 ? -3.941 22.758 11.568 0.85 17.59 237 TYR A O 1
ATOM 4513 N N . LYS A 1 270 ? -4.890 22.137 13.525 0.51 12.80 238 LYS A N 1
ATOM 4514 C CA . LYS A 1 270 ? -5.724 23.310 13.732 0.51 17.58 238 LYS A CA 1
ATOM 4515 C C . LYS A 1 270 ? -4.873 24.493 14.175 0.51 42.49 238 LYS A C 1
ATOM 4516 O O . LYS A 1 270 ? -3.741 24.338 14.640 0.51 30.85 238 LYS A O 1
#

Foldseek 3Di:
DQVPDAFPVLQQAKFKEWEWEWEQADNDTWIKIKTFIAHLQFQKTWMKIFTPRADDQWAPQVCVVVRACSSAHEDPVFPLARQQRNLPQQFKKKWKWKQKPPAWIKTKIWTWHDDDRYTYIYMYIYIPGGDCCDCTSVVFFDQAFAKDKWKWAFDVVQLWIWTWDWGWTQGNVRHTIIIIMTMIMHRPDDDHGRGHHIWIKIKDWDWDDDPPDPTDMITIIMGIYIDDDPVVVVVVVD

InterPro domains:
  IPR000786 Green fluorescent protein, GFP [PR01229] (3-27)
  IPR000786 Green fluorescent protein, GFP [PR01229] (28-48)
  IPR000786 Green fluorescent protein, GFP [PR01229] (49-69)
  IPR000786 Green fluorescent protein, GFP [PR01229] (70-85)
  IPR000786 Green fluorescent protein, GFP [PR01229] (86-108)
  IPR000786 Green fluorescent protein, GFP [PR01229] (109-129)
  IPR000786 Green fluorescent protein, GFP [PR01229] (130-149)
  IPR000786 Green fluorescent protein, GFP [PR01229] (150-171)
  IPR000786 Green fluorescent protein, GFP [PR01229] (173-192)
  IPR000786 Green fluorescent protein, GFP [PR01229] (193-211)
  IPR000786 Green fluorescent protein, GFP [PR01229] (214-237)
  IPR009017 Green fluorescent protein [G3DSA:2.40.155.10] (1-145)
  IPR009017 Green fluorescent protein [G3DSA:2.40.155.10] (146-250)
  IPR009017 Green fluorescent protein [SSF54511] (2-228)
  IPR011584 Green fluorescent protein-related [PF01353] (14-227)

Solvent-accessible surface area: 11235 Å² total

Nearest PDB structures (foldseek):
  7a7y-assembly1_A  TM=1.004E+00  e=2.221E-52  Aequorea victoria
  7a8o-assembly1_A  TM=9.868E-01  e=6.019E-48  Aequorea victoria
  7a8l-assembly1_A  TM=9.812E-01  e=1.773E-47  Aequorea victoria
  6ir7-assembly1_A  TM=1.002E+00  e=2.785E-46  Aequorea victoria
  7a8m-assembly1_A  TM=9.815E-01  e=2.200E-47  Aequorea victoria

=== Feature glossary ===
The record interleaves many kinds of information about one protein. Here is each kind framed as the question it answers.

Q: What does the local fold look like, residue by residue?
A: The Foldseek 3Di string encodes local tertiary geometry as a 20-letter alphabet — one character per residue — derived from the relative positions of nearby Cα atoms. Unlike the amino-acid sequence, 3Di is a direct function of the 3D structure, so two proteins with the same fold have similar 3Di strings even at low sequence identity.

Q: Which residues are in helices, strands, or loops?
A: The SS8 string is DSSP's per-residue secondary-structure call. α-helix (H) means an i→i+4 H-bond ladder; β-strand (E) means the residue participates in a β-sheet; 3₁₀ (G) and π (I) are tighter and wider helices; T/S are turns/bends; '-' is loop.

Q: How big and how compact is the whole molecule?
A: Radius of gyration (Rg) is the root-mean-square distance of Cα atoms from their centroid — a single number for overall size and compactness. A globular domain of N residues has Rg ≈ 2.2·N^0.38 Å; an extended or disordered chain has a much larger Rg. The Cα contact count is the number of residue pairs whose Cα atoms are within 8 Å and are more than four positions apart in sequence — a standard proxy for tertiary packing density. The bounding box is the smallest axis-aligned box enclosing all Cα atoms.

Q: Where is each backbone atom in 3D?
A: Structure coordinates are given as an mmCIF _atom_site loop: one row per atom with element, residue name, chain id, sequence number, and x/y/z position in Å. Only the four main-chain atoms per residue are included here; side chains are omitted to keep the record compact.

Q: What is the amino-acid chain?
A: Primary structure: the covalent order of the twenty standard amino acids along the backbone. Two proteins with the same sequence will (almost always) fold to the same structure; two with 30% identity often share a fold but not the details.

Q: What if only a Cα trace is available?
A: Three-state secondary structure (P-SEA) collapses the eight DSSP classes into helix (a), strand (b), and coil (c). P-SEA assigns these from Cα geometry alone — distances and angles — without requiring backbone oxygens, so it works on any Cα trace.

Q: What family and function is it annotated with?
A: Database cross-references. InterPro integrates a dozen domain/family signature databases into unified entries with residue-range hits. GO terms attach function/process/location labels with evidence codes. CATH codes position the fold in a four-level structural taxonomy. Organism is the NCBI-taxonomy species name.

Q: How confident is the AlphaFold model at each residue?
A: pLDDT is the predicted lDDT-Cα score: AlphaFold's confidence that the local environment of each residue (all inter-atomic distances within 15 Å) is correctly placed. It is a per-residue number between 0 and 100, with higher meaning more reliable.

Q: How mobile is each atom in the crystal?
A: B-factor (Debye–Waller factor) reflects atomic displacement in the crystal lattice. It is an experimental observable (units Å²), not a prediction; low values mean the atom is pinned down, high values mean it moves or is heterogeneous across the crystal.

Q: Which residues are buried vs exposed?
A: SASA measures how much of the protein is reachable by solvent. It is computed by rolling a water-sized probe over the atomic surface and summing the exposed area (Å²). Per-residue SASA distinguishes core (buried, low SASA) from surface (exposed, high SASA) residues; total SASA is a whole-molecule size measure.

Q: What do the diagnostic plots show?
A: Plot images: a contact map (which residues are close in 3D, as an N×N binary image), a Ramachandran scatter (backbone torsion angles, revealing secondary-structure composition at a glance), and — for AlphaFold structures — a PAE heatmap (pairwise prediction confidence).

Q: What known structures does this most resemble?
A: The Foldseek neighbor list gives the closest experimentally determined structures in the PDB, ranked by structural alignment. TM-score near 1 means near-identical fold; near 0.3 means only rough topology match. This is how one finds what a novel AlphaFold prediction most resembles in the solved-structure universe.

Q: Are the domains correctly placed relative to each other?
A: Predicted aligned error is AlphaFold's pairwise confidence. Unlike pLDDT (per-residue), PAE is per-residue-pair and captures whether two parts of the structure are correctly placed relative to each other. Units are ångströms of expected positional error.

Q: What do the rendered images show?
A: Structure images are PyMOL renders from six orthogonal camera directions. Cartoon representation draws helices as coils and strands as arrows; sticks shows the backbone as bonds; surface shows the solvent-excluded envelope. Rainbow coloring maps sequence position to hue (blue→red, N→C); chain coloring assigns a distinct color per polypeptide.

Q: What are the backbone torsion angles?
A: φ (phi) and ψ (psi) are the two rotatable backbone dihedrals per residue: φ is the C(i-1)–N–Cα–C torsion, ψ is the N–Cα–C–N(i+1) torsion, both in degrees on (−180°, 180°]. α-helical residues cluster near (−60°, −45°); β-strand residues near (−120°, +130°). A Ramachandran plot is simply a scatter of (φ, ψ) for every residue.